Protein AF-A0A3N9UXT0-F1 (afdb_monomer)

Radius of gyration: 23.65 Å; Cα contacts (8 Å, |Δi|>4): 455; chains: 1; bounding box: 62×47×84 Å

Mean predicted aligned error: 11.9 Å

Secondary structure (DSSP, 8-state):
----------------EEEEEE-GGGHHHHHHHHHH-TTEEEEEEEE-TTS-TTHHHHHHHHHTT---EEEEHHHHHHHHHHTT------------------SSSSSSSSSSSSSTTS--------EEEEEEEPPTTGGGSHHHHHHHHHHHHHHHHTT-SEEEEES--TTTTTTTGGG-SS--SS-EEE-B-TTSPBP--HHHHHTTSHHHHHHHHHH-TTEEEEE-HHHHTTHHHHTT--TTSTTHHHHHHHHHHHHTT--EEEEEE-S--S-TTHHHHHHHHHHHHT-EEEEEE--SHHHHHHHHHHHHHHHHHHHHTT--

Structure (mmCIF, N/CA/C/O backbone):
data_AF-A0A3N9UXT0-F1
#
_entry.id   AF-A0A3N9UXT0-F1
#
loop_
_atom_site.group_PDB
_atom_site.id
_atom_site.type_symbol
_atom_site.label_atom_id
_atom_site.label_alt_id
_atom_site.label_comp_id
_atom_site.label_asym_id
_atom_site.label_entity_id
_atom_site.label_seq_id
_atom_site.pdbx_PDB_ins_code
_atom_site.Cartn_x
_atom_site.Cartn_y
_atom_site.Cartn_z
_atom_site.occupancy
_atom_site.B_iso_or_equiv
_atom_site.auth_seq_id
_atom_site.auth_comp_id
_atom_site.auth_asym_id
_atom_site.auth_atom_id
_atom_site.pdbx_PDB_model_num
ATOM 1 N N . MET A 1 1 ? -2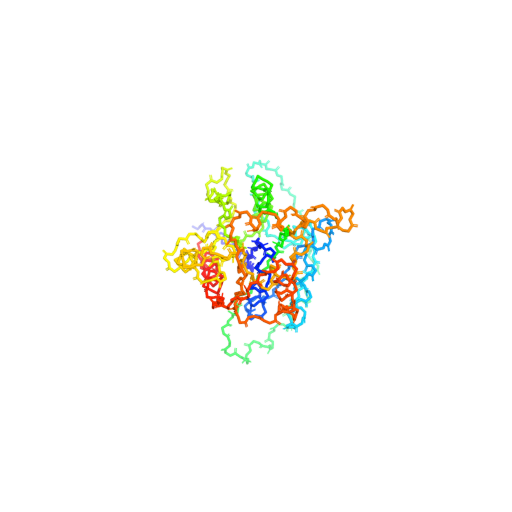0.804 -1.083 59.158 1.00 33.41 1 MET A N 1
ATOM 2 C CA . MET A 1 1 ? -21.882 -1.288 58.169 1.00 33.41 1 MET A CA 1
ATOM 3 C C . MET A 1 1 ? -21.775 -0.178 57.135 1.00 33.41 1 MET A C 1
ATOM 5 O O . MET A 1 1 ? -22.390 0.868 57.284 1.00 33.41 1 MET A O 1
ATOM 9 N N . VAL A 1 2 ? -20.889 -0.360 56.160 1.00 29.78 2 VAL A N 1
ATOM 10 C CA . VAL A 1 2 ? -20.704 0.569 55.042 1.00 29.78 2 VAL A CA 1
ATOM 11 C C . VAL A 1 2 ? -21.206 -0.197 53.829 1.00 29.78 2 VAL A C 1
ATOM 13 O O . VAL A 1 2 ? -20.650 -1.238 53.499 1.00 29.78 2 VAL A O 1
ATOM 16 N N . TYR A 1 3 ? -22.333 0.230 53.266 1.00 30.84 3 TYR A N 1
ATOM 17 C CA . TYR A 1 3 ? -22.847 -0.338 52.026 1.00 30.84 3 TYR A CA 1
ATOM 18 C C . TYR A 1 3 ? -22.016 0.242 50.877 1.00 30.84 3 TYR A C 1
ATOM 20 O O . TYR A 1 3 ? -22.243 1.378 50.461 1.00 30.84 3 TYR A O 1
ATOM 28 N N . GLU A 1 4 ? -21.035 -0.519 50.394 1.00 32.31 4 GLU A N 1
ATOM 29 C CA . GLU A 1 4 ? -20.429 -0.284 49.086 1.00 32.31 4 GLU A CA 1
ATOM 30 C C . GLU A 1 4 ? -21.467 -0.620 48.014 1.00 32.31 4 GLU A C 1
ATOM 32 O O . GLU A 1 4 ? -21.816 -1.771 47.766 1.00 32.31 4 GLU A O 1
ATOM 37 N N . LEU A 1 5 ? -22.012 0.431 47.405 1.00 32.62 5 LEU A N 1
ATOM 38 C CA . LEU A 1 5 ? -22.687 0.352 46.120 1.00 32.62 5 LEU A CA 1
ATOM 39 C C . LEU A 1 5 ? -21.626 0.026 45.064 1.00 32.62 5 LEU A C 1
ATOM 41 O O . LEU A 1 5 ? -21.039 0.932 44.468 1.00 32.62 5 LEU A O 1
ATOM 45 N N . GLU A 1 6 ? -21.404 -1.266 44.826 1.00 32.22 6 GLU A N 1
ATOM 46 C CA . GLU A 1 6 ? -20.847 -1.754 43.568 1.00 32.22 6 GLU A CA 1
ATOM 47 C C . GLU A 1 6 ? -21.724 -1.207 42.438 1.00 32.22 6 GLU A C 1
ATOM 49 O O . GLU A 1 6 ? -22.841 -1.658 42.168 1.00 32.22 6 GLU A O 1
ATOM 54 N N . ARG A 1 7 ? -21.242 -0.135 41.807 1.00 31.89 7 ARG A N 1
ATOM 55 C CA . ARG A 1 7 ? -21.792 0.347 40.550 1.00 31.89 7 ARG A CA 1
ATOM 56 C C . ARG A 1 7 ? -21.592 -0.787 39.558 1.00 31.89 7 ARG A C 1
ATOM 58 O O . ARG A 1 7 ? -20.459 -1.091 39.209 1.00 31.89 7 ARG A O 1
ATOM 65 N N . LEU A 1 8 ? -22.692 -1.379 39.106 1.00 31.84 8 LEU A N 1
ATOM 66 C CA . LEU A 1 8 ? -22.743 -2.204 37.906 1.00 31.84 8 LEU A CA 1
ATOM 67 C C . LEU A 1 8 ? -22.116 -1.402 36.758 1.00 31.84 8 LEU A C 1
ATOM 69 O O . LEU A 1 8 ? -22.767 -0.545 36.160 1.00 31.84 8 LEU A O 1
ATOM 73 N N . ILE A 1 9 ? -20.831 -1.636 36.501 1.00 33.59 9 ILE A N 1
ATOM 74 C CA . ILE A 1 9 ? -20.142 -1.165 35.307 1.00 33.59 9 ILE A CA 1
ATOM 75 C C . ILE A 1 9 ? -20.759 -1.978 34.165 1.00 33.59 9 ILE A C 1
ATOM 77 O O . ILE A 1 9 ? -20.629 -3.204 34.175 1.00 33.59 9 ILE A O 1
ATOM 81 N N . PRO A 1 10 ? -21.486 -1.369 33.211 1.00 32.69 10 PRO A N 1
ATOM 82 C CA . PRO A 1 10 ? -21.924 -2.110 32.041 1.00 32.69 10 PRO A CA 1
ATOM 83 C C . PRO A 1 10 ? -20.664 -2.612 31.333 1.00 32.69 10 PRO A C 1
ATOM 85 O O . PRO A 1 10 ? -19.810 -1.813 30.947 1.00 32.69 10 PRO A O 1
ATOM 88 N N . SER A 1 11 ? -20.534 -3.935 31.218 1.00 36.84 11 SER A N 1
ATOM 89 C CA . SER A 1 11 ? -19.466 -4.599 30.474 1.00 36.84 11 SER A CA 1
ATOM 90 C C . SER A 1 11 ? -19.301 -3.912 29.118 1.00 36.84 11 SER A C 1
ATOM 92 O O . SER A 1 11 ? -20.240 -3.884 28.315 1.00 36.84 11 SER A O 1
ATOM 94 N N . ARG A 1 12 ? -18.135 -3.302 28.879 1.00 41.28 12 ARG A N 1
ATOM 95 C CA . ARG A 1 12 ? -17.796 -2.669 27.602 1.00 41.28 12 ARG A CA 1
ATOM 96 C C . ARG A 1 12 ? -17.807 -3.732 26.500 1.00 41.28 12 ARG A C 1
ATOM 98 O O . ARG A 1 12 ? -16.796 -4.370 26.248 1.00 41.28 12 ARG A O 1
ATOM 105 N N . ASN A 1 13 ? -18.927 -3.865 25.793 1.00 47.41 13 ASN A N 1
ATOM 106 C CA . ASN A 1 13 ? -18.974 -4.460 24.454 1.00 47.41 13 ASN A CA 1
ATOM 107 C C . ASN A 1 13 ? -18.352 -3.468 23.452 1.00 47.41 13 ASN A C 1
ATOM 109 O O . ASN A 1 13 ? -19.038 -2.944 22.571 1.00 47.41 13 ASN A O 1
ATOM 113 N N . ASN A 1 14 ? -17.073 -3.121 23.626 1.00 63.62 14 ASN A N 1
ATOM 114 C CA . ASN A 1 14 ? -16.378 -2.253 22.683 1.00 63.62 14 ASN A CA 1
ATOM 115 C C . ASN A 1 14 ? -15.580 -3.116 21.709 1.00 63.62 14 ASN A C 1
ATOM 117 O O . ASN A 1 14 ? -14.487 -3.571 22.025 1.00 63.62 14 ASN A O 1
ATOM 121 N N . MET A 1 15 ? -16.171 -3.353 20.540 1.00 80.31 15 MET A N 1
ATOM 122 C CA . MET A 1 15 ? -15.500 -3.971 19.400 1.00 80.31 15 MET A CA 1
ATOM 123 C C . MET A 1 15 ? -14.289 -3.108 19.010 1.00 80.31 15 MET A C 1
ATOM 125 O O . MET A 1 15 ? -14.494 -1.929 18.692 1.00 80.31 15 MET A O 1
ATOM 129 N N . PRO A 1 16 ? -13.060 -3.643 19.056 1.00 90.25 16 PRO A N 1
ATOM 130 C CA . PRO A 1 16 ? -11.858 -2.869 18.782 1.00 90.25 16 PRO A CA 1
ATOM 131 C C . PRO A 1 16 ? -11.891 -2.313 17.352 1.00 90.25 16 PRO A C 1
ATOM 133 O O . PRO A 1 16 ? -12.326 -2.991 16.420 1.00 90.25 16 PRO A O 1
ATOM 136 N N . THR A 1 17 ? -11.471 -1.058 17.177 1.00 92.00 17 THR A N 1
ATOM 137 C CA . THR A 1 17 ? -11.488 -0.371 15.876 1.00 92.00 17 THR A CA 1
ATOM 138 C C . THR A 1 17 ? -10.073 -0.053 15.393 1.00 92.00 17 THR A C 1
ATOM 140 O O . THR A 1 17 ? -9.398 0.813 15.954 1.00 92.00 17 THR A O 1
ATOM 143 N N . LEU A 1 18 ? -9.642 -0.713 14.316 1.00 95.75 18 LEU A N 1
ATOM 144 C CA . LEU A 1 18 ? -8.394 -0.423 13.609 1.00 95.75 18 LEU A CA 1
ATOM 145 C C . LEU A 1 18 ? -8.686 0.448 12.385 1.00 95.75 18 LEU A C 1
ATOM 147 O O . LEU A 1 18 ? -9.334 0.009 11.434 1.00 95.75 18 LEU A O 1
ATOM 151 N N . SER A 1 19 ? -8.174 1.673 12.375 1.00 96.81 19 SER A N 1
ATOM 152 C CA . SER A 1 19 ? -8.181 2.486 11.158 1.00 96.81 19 SER A CA 1
ATOM 153 C C . SER A 1 19 ? -6.931 2.224 10.321 1.00 96.81 19 SER A C 1
ATOM 155 O O . SER A 1 19 ? -5.853 2.010 10.865 1.00 96.81 19 SER A O 1
ATOM 157 N N . ILE A 1 20 ? -7.051 2.274 8.998 1.00 98.00 20 ILE A N 1
ATOM 158 C CA . ILE A 1 20 ? -5.946 2.110 8.052 1.00 98.00 20 ILE A CA 1
ATOM 159 C C . ILE A 1 20 ? -5.898 3.333 7.141 1.00 98.00 20 ILE A C 1
ATOM 161 O O . ILE A 1 20 ? -6.877 3.639 6.464 1.00 98.00 20 ILE A O 1
ATOM 165 N N . ILE A 1 21 ? -4.759 4.022 7.100 1.00 95.81 21 ILE A N 1
ATOM 166 C CA . ILE A 1 21 ? -4.481 5.079 6.119 1.00 95.81 21 ILE A CA 1
ATOM 167 C C . ILE A 1 21 ? -3.568 4.470 5.065 1.00 95.81 21 ILE A C 1
ATOM 169 O O . ILE A 1 21 ? -2.425 4.150 5.379 1.00 95.81 21 ILE A O 1
ATOM 173 N N . ALA A 1 22 ? -4.061 4.292 3.842 1.00 95.19 22 ALA A N 1
ATOM 174 C CA . ALA A 1 22 ? -3.379 3.484 2.837 1.00 95.19 22 ALA A CA 1
ATOM 175 C C . ALA A 1 22 ? -2.942 4.271 1.604 1.00 95.19 22 ALA A C 1
ATOM 177 O O . ALA A 1 22 ? -3.693 5.083 1.055 1.00 95.19 22 ALA A O 1
ATOM 178 N N . CYS A 1 23 ? -1.722 3.981 1.151 1.00 92.44 23 CYS A N 1
ATOM 179 C CA . CYS A 1 23 ? -1.241 4.407 -0.154 1.00 92.44 23 CYS A CA 1
ATOM 180 C C . CYS A 1 23 ? -2.032 3.720 -1.271 1.00 92.44 23 CYS A C 1
ATOM 182 O O . CYS A 1 23 ? -2.224 2.507 -1.232 1.00 92.44 23 CYS A O 1
ATOM 184 N N . ARG A 1 24 ? -2.408 4.471 -2.316 1.00 90.44 24 ARG A N 1
ATOM 185 C CA . ARG A 1 24 ? -3.016 3.906 -3.536 1.00 90.44 24 ARG A CA 1
ATOM 186 C C . ARG A 1 24 ? -2.139 2.824 -4.179 1.00 90.44 24 ARG A C 1
ATOM 188 O O . ARG A 1 24 ? -2.661 1.873 -4.741 1.00 90.44 24 ARG A O 1
ATOM 195 N N . MET A 1 25 ? -0.818 2.956 -4.063 1.00 90.25 25 MET A N 1
ATOM 196 C CA . MET A 1 25 ? 0.148 2.002 -4.619 1.00 90.25 25 MET A CA 1
ATOM 197 C C . MET A 1 25 ? 0.091 0.622 -3.971 1.00 90.25 25 MET A C 1
ATOM 199 O O . MET A 1 25 ? 0.562 -0.328 -4.582 1.00 90.25 25 MET A O 1
ATOM 203 N N . LEU A 1 26 ? -0.464 0.537 -2.759 1.00 94.62 26 LEU A N 1
ATOM 204 C CA . LEU A 1 26 ? -0.602 -0.700 -2.000 1.00 94.62 26 LEU A CA 1
ATOM 205 C C . LEU A 1 26 ? -2.066 -1.179 -1.942 1.00 94.62 26 LEU A C 1
ATOM 207 O O . LEU A 1 26 ? -2.470 -1.860 -0.999 1.00 94.62 26 LEU A O 1
ATOM 211 N N . GLU A 1 27 ? -2.907 -0.750 -2.892 1.00 96.00 27 GLU A N 1
ATOM 212 C CA . GLU A 1 27 ? -4.326 -1.130 -2.931 1.00 96.00 27 GLU A CA 1
ATOM 213 C C . GLU A 1 27 ? -4.495 -2.650 -3.048 1.00 96.00 27 GLU A C 1
ATOM 215 O O . GLU A 1 27 ? -5.314 -3.223 -2.332 1.00 96.00 27 GLU A O 1
ATOM 220 N N . ASP A 1 28 ? -3.691 -3.309 -3.882 1.00 96.75 28 ASP A N 1
ATOM 221 C CA . ASP A 1 28 ? -3.762 -4.756 -4.105 1.00 96.75 28 ASP A CA 1
ATOM 222 C C . ASP A 1 28 ? -3.325 -5.543 -2.866 1.00 96.75 28 ASP A C 1
ATOM 224 O O . ASP A 1 28 ? -3.988 -6.498 -2.454 1.00 96.75 28 ASP A O 1
ATOM 228 N N . GLU A 1 29 ? -2.260 -5.101 -2.206 1.00 97.88 29 GLU A N 1
ATOM 229 C CA . GLU A 1 29 ? -1.797 -5.616 -0.922 1.00 97.88 29 GLU A CA 1
ATOM 230 C C . GLU A 1 29 ? -2.873 -5.460 0.156 1.00 97.88 29 GLU A C 1
ATOM 232 O O . GLU A 1 29 ? -3.091 -6.355 0.973 1.00 97.88 29 GLU A O 1
ATOM 237 N N . LEU A 1 30 ? -3.601 -4.344 0.147 1.00 97.81 30 LEU A N 1
ATOM 238 C CA . LEU A 1 30 ? -4.689 -4.127 1.087 1.00 97.81 30 LEU A CA 1
ATOM 239 C C . LEU A 1 30 ? -5.897 -5.028 0.785 1.00 97.81 30 LEU A C 1
ATOM 241 O O . LEU A 1 30 ? -6.484 -5.589 1.712 1.00 97.81 30 LEU A O 1
ATOM 245 N N . VAL A 1 31 ? -6.248 -5.229 -0.491 1.00 98.06 31 VAL A N 1
ATOM 246 C CA . VAL A 1 31 ? -7.278 -6.202 -0.906 1.00 98.06 31 VAL A CA 1
ATOM 247 C C . VAL A 1 31 ? -6.895 -7.604 -0.441 1.00 98.06 31 VAL A C 1
ATOM 249 O O . VAL A 1 31 ? -7.743 -8.301 0.121 1.00 98.06 31 VAL A O 1
ATOM 252 N N . HIS A 1 32 ? -5.631 -8.002 -0.621 1.00 97.62 32 HIS A N 1
ATOM 253 C CA . HIS A 1 32 ? -5.112 -9.295 -0.175 1.00 97.62 32 HIS A CA 1
ATOM 254 C C . HIS A 1 32 ? -5.372 -9.526 1.316 1.00 97.62 32 HIS A C 1
ATOM 256 O O . HIS A 1 32 ? -5.899 -10.575 1.693 1.00 97.62 32 HIS A O 1
ATOM 262 N N . LEU A 1 33 ? -5.023 -8.547 2.154 1.00 98.00 33 LEU A N 1
ATOM 263 C CA . LEU A 1 33 ? -5.180 -8.638 3.605 1.00 98.00 33 LEU A CA 1
ATOM 264 C C . LEU A 1 33 ? -6.653 -8.691 4.013 1.00 98.00 33 LEU A C 1
ATOM 266 O O . LEU A 1 33 ? -7.092 -9.618 4.695 1.00 98.00 33 LEU A O 1
ATOM 270 N N . LEU A 1 34 ? -7.435 -7.704 3.572 1.00 97.44 34 LEU A N 1
ATOM 271 C CA . LEU A 1 34 ? -8.805 -7.507 4.044 1.00 97.44 34 LEU A CA 1
ATOM 272 C C . LEU A 1 34 ? -9.776 -8.572 3.527 1.00 97.44 34 LEU A C 1
ATOM 274 O O . LEU A 1 34 ? -10.800 -8.821 4.161 1.00 97.44 34 LEU A O 1
ATOM 278 N N . SER A 1 35 ? -9.473 -9.204 2.391 1.00 96.19 35 SER A N 1
ATOM 279 C CA . SER A 1 35 ? -10.302 -10.284 1.843 1.00 96.19 35 SER A CA 1
ATOM 280 C C . SER A 1 35 ? -10.115 -11.602 2.593 1.00 96.19 35 SER A C 1
ATOM 282 O O . SER A 1 35 ? -11.034 -12.417 2.625 1.00 96.19 35 SER A O 1
ATOM 284 N N . LYS A 1 36 ? -8.946 -11.812 3.210 1.00 94.12 36 LYS A N 1
ATOM 285 C CA . LYS A 1 36 ? -8.600 -13.050 3.924 1.00 94.12 36 LYS A CA 1
ATOM 286 C C . LYS A 1 36 ? -8.844 -12.980 5.428 1.00 94.12 36 LYS A C 1
ATOM 288 O O . LYS A 1 36 ? -8.884 -14.022 6.078 1.00 94.12 36 LYS A O 1
ATOM 293 N N . ASP A 1 37 ? -8.981 -11.781 5.988 1.00 94.56 37 ASP A N 1
ATOM 294 C CA . ASP A 1 37 ? -9.151 -11.620 7.427 1.00 94.56 37 ASP A CA 1
ATOM 295 C C . ASP A 1 37 ? -10.596 -11.913 7.871 1.00 94.56 37 ASP A C 1
ATOM 297 O O . ASP A 1 37 ? -11.519 -11.109 7.692 1.00 94.56 37 ASP A O 1
ATOM 301 N N . GLY A 1 38 ? -10.778 -13.100 8.453 1.00 91.31 38 GLY A N 1
ATOM 302 C CA . GLY A 1 38 ? -12.045 -13.565 9.013 1.00 91.31 38 GLY A CA 1
ATOM 303 C C . GLY A 1 38 ? -12.434 -12.901 10.336 1.00 91.31 38 GLY A C 1
ATOM 304 O O . GLY A 1 38 ? -13.605 -12.966 10.700 1.00 91.31 38 GLY A O 1
ATOM 305 N N . ASP A 1 39 ? -11.502 -12.230 11.020 1.00 91.19 39 ASP A N 1
ATOM 306 C CA . ASP A 1 39 ? -11.768 -11.585 12.316 1.00 91.19 39 ASP A CA 1
ATOM 307 C C . ASP A 1 39 ? -12.484 -10.236 12.139 1.00 91.19 39 ASP A C 1
ATOM 309 O O . ASP A 1 39 ? -13.124 -9.716 13.054 1.00 91.19 39 ASP A O 1
ATOM 313 N N . ILE A 1 40 ? -12.406 -9.652 10.937 1.00 92.88 40 ILE A N 1
ATOM 314 C CA . ILE A 1 40 ? -13.082 -8.396 10.624 1.00 92.88 40 ILE A CA 1
ATOM 315 C C . ILE A 1 40 ? -14.588 -8.651 10.521 1.00 92.88 40 ILE A C 1
ATOM 317 O O . ILE A 1 40 ? -15.081 -9.172 9.513 1.00 92.88 40 ILE A O 1
ATOM 321 N N . LYS A 1 41 ? -15.334 -8.178 11.515 1.00 90.88 41 LYS A N 1
ATOM 322 C CA . LYS A 1 41 ? -16.799 -8.181 11.518 1.00 90.88 41 LYS A CA 1
ATOM 323 C C . LYS A 1 41 ? -17.392 -7.072 10.665 1.00 90.88 41 LYS A C 1
ATOM 325 O O . LYS A 1 41 ? -18.400 -7.275 9.994 1.00 90.88 41 LYS A O 1
ATOM 330 N N . GLU A 1 42 ? -16.781 -5.892 10.696 1.00 91.94 42 GLU A N 1
ATOM 331 C CA . GLU A 1 42 ? -17.239 -4.742 9.922 1.00 91.94 42 GLU A CA 1
ATOM 332 C C . GLU A 1 42 ? -16.065 -4.082 9.204 1.00 91.94 42 GLU A C 1
ATOM 334 O O . GLU A 1 42 ? -15.092 -3.671 9.831 1.00 91.94 42 GLU A O 1
ATOM 339 N N . LEU A 1 43 ? -16.174 -3.971 7.879 1.00 95.38 43 LEU A N 1
ATOM 340 C CA . LEU A 1 43 ? -15.225 -3.251 7.038 1.00 95.38 43 LEU A CA 1
ATOM 341 C C . LEU A 1 43 ? -15.895 -1.992 6.491 1.00 95.38 43 LEU A C 1
ATOM 343 O O . LEU A 1 43 ? -16.917 -2.074 5.806 1.00 95.38 43 LEU A O 1
ATOM 347 N N . VAL A 1 44 ? -15.312 -0.834 6.778 1.00 94.75 44 VAL A N 1
ATOM 348 C CA . VAL A 1 44 ? -15.805 0.471 6.339 1.00 94.75 44 VAL A CA 1
ATOM 349 C C . VAL A 1 44 ? -14.765 1.133 5.448 1.00 94.75 44 VAL A C 1
ATOM 351 O O . VAL A 1 44 ? -13.615 1.283 5.843 1.00 94.75 44 VAL A O 1
ATOM 354 N N . LEU A 1 45 ? -15.171 1.566 4.259 1.00 95.25 45 LEU A N 1
ATOM 355 C CA . LEU A 1 45 ? -14.370 2.407 3.377 1.00 95.25 45 LEU A CA 1
ATOM 356 C C . LEU A 1 45 ? -14.852 3.852 3.506 1.00 95.25 45 LEU A C 1
ATOM 358 O O . LEU A 1 45 ? -16.050 4.132 3.390 1.00 95.25 45 LEU A O 1
ATOM 362 N N . ILE A 1 46 ? -13.923 4.769 3.756 1.00 92.31 46 ILE A N 1
ATOM 363 C CA . ILE A 1 46 ? -14.243 6.188 3.884 1.00 92.31 46 ILE A CA 1
ATOM 364 C C . ILE A 1 46 ? -14.468 6.796 2.506 1.00 92.31 46 ILE A C 1
ATOM 366 O O . ILE A 1 46 ? -13.580 6.793 1.654 1.00 92.31 46 ILE A O 1
ATOM 370 N N . ASP A 1 47 ? -15.647 7.383 2.338 1.00 85.69 47 ASP A N 1
ATOM 371 C CA . ASP A 1 47 ? -15.973 8.201 1.183 1.00 85.69 47 ASP A CA 1
ATOM 372 C C . ASP A 1 47 ? -15.404 9.616 1.357 1.00 85.69 47 ASP A C 1
ATOM 374 O O . ASP A 1 47 ? -15.776 10.358 2.278 1.00 85.69 47 ASP A O 1
ATOM 378 N N . ALA A 1 48 ? -14.451 9.970 0.498 1.00 75.81 48 ALA A N 1
ATOM 379 C CA . ALA A 1 48 ? -13.901 11.313 0.405 1.00 75.81 48 ALA A CA 1
ATOM 380 C C . ALA A 1 48 ? -14.886 12.243 -0.325 1.00 75.81 48 ALA A C 1
ATOM 382 O O . ALA A 1 48 ? -15.763 11.794 -1.054 1.00 75.81 48 ALA A O 1
ATOM 383 N N . LYS A 1 49 ? -14.761 13.565 -0.146 1.00 65.25 49 LYS A N 1
ATOM 384 C CA . LYS A 1 49 ? -15.718 14.541 -0.715 1.00 65.25 49 LYS A CA 1
ATOM 385 C C . LYS A 1 49 ? -15.819 14.508 -2.251 1.00 65.25 49 LYS A C 1
ATOM 387 O O . LYS A 1 49 ? -16.785 15.026 -2.794 1.00 65.25 49 LYS A O 1
ATOM 392 N N . ASP A 1 50 ? -14.828 13.944 -2.930 1.00 59.78 50 ASP A N 1
ATOM 393 C CA . ASP A 1 50 ? -14.728 13.777 -4.382 1.00 59.78 50 ASP A CA 1
ATOM 394 C C . ASP A 1 50 ? -15.084 12.357 -4.872 1.00 59.78 50 ASP A C 1
ATOM 396 O O . ASP A 1 50 ? -14.997 12.081 -6.067 1.00 59.78 50 ASP A O 1
ATOM 400 N N . GLY A 1 51 ? -15.489 11.454 -3.972 1.00 60.06 51 GLY A N 1
ATOM 401 C CA . GLY A 1 51 ? -16.213 10.220 -4.291 1.00 60.06 51 GLY A CA 1
ATOM 402 C C . GLY A 1 51 ? -15.443 9.100 -4.999 1.00 60.06 51 GLY A C 1
ATOM 403 O O . GLY A 1 51 ? -16.031 8.057 -5.270 1.00 60.06 51 GLY A O 1
ATOM 404 N N . SER A 1 52 ? -14.156 9.269 -5.327 1.00 72.94 52 SER A N 1
ATOM 405 C CA . SER A 1 52 ? -13.461 8.355 -6.258 1.00 72.94 52 SER A CA 1
ATOM 406 C C . SER A 1 52 ? -12.309 7.538 -5.664 1.00 72.94 52 SER A C 1
ATOM 408 O O . SER A 1 52 ? -11.936 6.495 -6.210 1.00 72.94 52 SER A O 1
ATOM 410 N N . GLU A 1 53 ? -11.766 7.958 -4.520 1.00 78.88 53 GLU A N 1
ATOM 411 C CA . GLU A 1 53 ? -10.557 7.367 -3.924 1.00 78.88 53 GLU A CA 1
ATOM 412 C C . GLU A 1 53 ? -10.747 5.899 -3.505 1.00 78.88 53 GLU A C 1
ATOM 414 O O . GLU A 1 53 ? -9.805 5.113 -3.575 1.00 78.88 53 GLU A O 1
ATOM 419 N N . HIS A 1 54 ? -11.966 5.517 -3.119 1.00 82.81 54 HIS A N 1
ATOM 420 C CA . HIS A 1 54 ? -12.299 4.184 -2.615 1.00 82.81 54 HIS A CA 1
ATOM 421 C C . HIS A 1 54 ? -12.813 3.222 -3.700 1.00 82.81 54 HIS A C 1
ATOM 423 O O . HIS A 1 54 ? -12.950 2.031 -3.427 1.00 82.81 54 HIS A O 1
ATOM 429 N N . MET A 1 55 ? -13.130 3.704 -4.911 1.00 87.25 55 MET A N 1
ATOM 430 C CA . MET A 1 55 ? -13.834 2.902 -5.925 1.00 87.25 55 MET A CA 1
ATOM 431 C C . MET A 1 55 ? -13.035 1.677 -6.392 1.00 87.25 55 MET A C 1
ATOM 433 O O . MET A 1 55 ? -13.624 0.604 -6.524 1.00 87.25 55 MET A O 1
ATOM 437 N N . GLY A 1 56 ? -11.718 1.824 -6.597 1.00 91.25 56 GLY A N 1
ATOM 438 C CA . GLY A 1 56 ? -10.819 0.731 -7.003 1.00 91.25 56 GLY A CA 1
ATOM 439 C C . GLY A 1 56 ? -10.800 -0.387 -5.964 1.00 91.25 56 GLY A C 1
ATOM 440 O O . GLY A 1 56 ? -11.292 -1.489 -6.222 1.00 91.25 56 GLY A O 1
ATOM 441 N N . LEU A 1 57 ? -10.392 -0.041 -4.738 1.00 94.69 57 LEU A N 1
ATOM 442 C CA . LEU A 1 57 ? -10.437 -0.927 -3.574 1.00 94.69 57 LEU A CA 1
ATOM 443 C C . LEU A 1 57 ? -11.811 -1.596 -3.397 1.00 94.69 57 LEU A C 1
ATOM 445 O O . LEU A 1 57 ? -11.909 -2.804 -3.204 1.00 94.69 57 LEU A O 1
ATOM 449 N N . SER A 1 58 ? -12.892 -0.823 -3.488 1.00 95.56 58 SER A N 1
ATOM 450 C CA . SER A 1 58 ? -14.263 -1.306 -3.329 1.00 95.56 58 SER A CA 1
ATOM 451 C C . SER A 1 58 ? -14.655 -2.335 -4.400 1.00 95.56 58 SER A C 1
ATOM 453 O O . SER A 1 58 ? -15.290 -3.346 -4.087 1.00 95.56 58 SER A O 1
ATOM 455 N N . GLY A 1 59 ? -14.266 -2.110 -5.658 1.00 95.25 59 GLY A N 1
ATOM 456 C CA . GLY A 1 59 ? -14.469 -3.059 -6.753 1.00 95.25 59 GLY A CA 1
ATOM 457 C C . GLY A 1 59 ? -13.698 -4.362 -6.542 1.00 95.25 59 GLY A C 1
ATOM 458 O O . GLY A 1 59 ? -14.287 -5.440 -6.635 1.00 95.25 59 GLY A O 1
ATOM 459 N N . LYS A 1 60 ? -12.417 -4.260 -6.172 1.00 96.31 60 LYS A N 1
ATOM 460 C CA . LYS A 1 60 ? -11.545 -5.415 -5.911 1.00 96.31 60 LYS A CA 1
ATOM 461 C C . LYS A 1 60 ? -12.018 -6.231 -4.702 1.00 96.31 60 LYS A C 1
ATOM 463 O O . LYS A 1 60 ? -12.132 -7.445 -4.789 1.00 96.31 60 LYS A O 1
ATOM 468 N N . LEU A 1 61 ? -12.432 -5.590 -3.608 1.00 97.00 61 LEU A N 1
ATOM 469 C CA . LEU A 1 61 ? -13.024 -6.293 -2.461 1.00 97.00 61 LEU A CA 1
ATOM 470 C C . LEU A 1 61 ? -14.322 -7.027 -2.836 1.00 97.00 61 LEU A C 1
ATOM 472 O O . LEU A 1 61 ? -14.530 -8.163 -2.413 1.00 97.00 61 LEU A O 1
ATOM 476 N N . ARG A 1 62 ? -15.187 -6.418 -3.661 1.00 96.25 62 ARG A N 1
ATOM 477 C CA . ARG A 1 62 ? -16.406 -7.086 -4.154 1.00 96.25 62 ARG A CA 1
ATOM 478 C C . ARG A 1 62 ? -16.092 -8.313 -5.007 1.00 96.25 62 ARG A C 1
ATOM 480 O O . ARG A 1 62 ? -16.781 -9.317 -4.850 1.00 96.25 62 ARG A O 1
ATOM 487 N N . SER A 1 63 ? -15.070 -8.259 -5.866 1.00 96.00 63 SER A N 1
ATOM 488 C CA . SER A 1 63 ? -14.675 -9.416 -6.685 1.00 96.00 63 SER A CA 1
ATOM 489 C C . SER A 1 63 ? -14.153 -10.580 -5.839 1.00 96.00 63 SER A C 1
ATOM 491 O O . SER A 1 63 ? -14.336 -11.733 -6.215 1.00 96.00 63 SER A O 1
ATOM 493 N N . GLN A 1 64 ? -13.592 -10.287 -4.662 1.00 96.38 64 GLN A N 1
ATOM 494 C CA . GLN A 1 64 ? -13.185 -11.284 -3.667 1.00 96.38 64 GLN A CA 1
ATOM 495 C C . GLN A 1 64 ? -14.321 -11.721 -2.723 1.00 96.38 64 GLN A C 1
ATOM 497 O O . GLN A 1 64 ? -14.082 -12.443 -1.759 1.00 96.38 64 GLN A O 1
ATOM 502 N N . GLY A 1 65 ? -15.562 -11.274 -2.952 1.00 94.19 65 GLY A N 1
ATOM 503 C CA . GLY A 1 65 ? -16.704 -11.597 -2.091 1.00 94.19 65 GLY A CA 1
ATOM 504 C C . GLY A 1 65 ? -16.663 -10.925 -0.713 1.00 94.19 65 GLY A C 1
ATOM 505 O O . GLY A 1 65 ? -17.401 -11.322 0.189 1.00 94.19 65 GLY A O 1
ATOM 506 N N . ARG A 1 66 ? -15.825 -9.897 -0.524 1.00 95.94 66 ARG A N 1
ATOM 507 C CA . ARG A 1 66 ? -15.650 -9.210 0.759 1.00 95.94 66 ARG A CA 1
ATOM 508 C C . ARG A 1 66 ? -16.639 -8.051 0.914 1.00 95.94 66 ARG A C 1
ATOM 510 O O . ARG A 1 66 ? -16.487 -6.977 0.321 1.00 95.94 66 ARG A O 1
ATOM 517 N N . SER A 1 67 ? -17.649 -8.253 1.763 1.00 93.12 67 SER A N 1
ATOM 518 C CA . SER A 1 67 ? -18.641 -7.224 2.097 1.00 93.12 67 SER A CA 1
ATOM 519 C C . SER A 1 67 ? -18.014 -6.050 2.847 1.00 93.12 67 SER A C 1
ATOM 521 O O . SER A 1 67 ? -17.214 -6.243 3.764 1.00 93.12 67 SER A O 1
ATOM 523 N N . HIS A 1 68 ? -18.426 -4.836 2.498 1.00 95.12 68 HIS A N 1
ATOM 524 C CA . HIS A 1 68 ? -17.986 -3.610 3.152 1.00 95.12 68 HIS A CA 1
ATOM 525 C C . HIS A 1 68 ? -19.045 -2.514 3.020 1.00 95.12 68 HIS A C 1
ATOM 527 O O . HIS A 1 68 ? -19.931 -2.582 2.166 1.00 95.12 68 HIS A O 1
ATOM 533 N N . ILE A 1 69 ? -18.931 -1.494 3.864 1.00 93.81 69 ILE A N 1
ATOM 534 C CA . ILE A 1 69 ? -19.811 -0.327 3.883 1.00 93.81 69 ILE A CA 1
ATOM 535 C C . ILE A 1 69 ? -19.021 0.884 3.397 1.00 93.81 69 ILE A C 1
ATOM 537 O O . ILE A 1 69 ? -17.863 1.051 3.763 1.00 93.81 69 ILE A O 1
ATOM 541 N N . ILE A 1 70 ? -19.649 1.746 2.604 1.00 92.75 70 ILE A N 1
ATOM 542 C CA . ILE A 1 70 ? -19.072 3.027 2.189 1.00 92.75 70 ILE A CA 1
ATOM 543 C C . ILE A 1 70 ? -19.811 4.137 2.929 1.00 92.75 70 ILE A C 1
ATOM 545 O O . ILE A 1 70 ? -21.044 4.173 2.927 1.00 92.75 70 ILE A O 1
ATOM 549 N N . MET A 1 71 ? -19.078 5.033 3.587 1.00 90.38 71 MET A N 1
ATOM 550 C CA . MET A 1 71 ? -19.676 6.186 4.262 1.00 90.38 71 MET A CA 1
ATOM 551 C C . MET A 1 71 ? -18.676 7.320 4.473 1.00 90.38 71 MET A C 1
ATOM 553 O O . MET A 1 71 ? -17.470 7.107 4.556 1.00 90.38 71 MET A O 1
ATOM 557 N N . SER A 1 72 ? -19.190 8.542 4.600 1.00 89.25 72 SER A N 1
ATOM 558 C CA . SER A 1 72 ? -18.364 9.712 4.884 1.00 89.25 72 SER A CA 1
ATOM 559 C C . SER A 1 72 ? -17.866 9.727 6.331 1.00 89.25 72 SER A C 1
ATOM 561 O O . SER A 1 72 ? -18.501 9.188 7.242 1.00 89.25 72 SER A O 1
ATOM 563 N N . MET A 1 73 ? -16.765 10.446 6.565 1.00 84.94 73 MET A N 1
ATOM 564 C CA . MET A 1 73 ? -16.192 10.647 7.904 1.00 84.94 73 MET A CA 1
ATOM 565 C C . MET A 1 73 ? -17.202 11.162 8.939 1.00 84.94 73 MET A C 1
ATOM 567 O O . MET A 1 73 ? -17.165 10.742 10.094 1.00 84.94 73 MET A O 1
ATOM 571 N N . GLY A 1 74 ? -18.116 12.054 8.540 1.00 83.50 74 GLY A N 1
ATOM 572 C CA . GLY A 1 74 ? -19.158 12.575 9.430 1.00 83.50 74 GLY A CA 1
ATOM 573 C C . GLY A 1 74 ? -20.113 11.480 9.906 1.00 83.50 74 GLY A C 1
ATOM 574 O O . GLY A 1 74 ? -20.337 11.339 11.105 1.00 83.50 74 GLY A O 1
ATOM 575 N N . ARG A 1 75 ? -20.580 10.629 8.983 1.00 84.62 75 ARG A N 1
ATOM 576 C CA . ARG A 1 75 ? -21.492 9.519 9.302 1.00 84.62 75 ARG A CA 1
ATOM 577 C C . ARG A 1 75 ? -20.824 8.443 10.154 1.00 84.62 75 ARG A C 1
ATOM 579 O O . ARG A 1 75 ? -21.484 7.862 11.009 1.00 84.62 75 ARG A O 1
ATOM 586 N N . ILE A 1 76 ? -19.522 8.208 9.963 1.00 84.56 76 ILE A N 1
ATOM 587 C CA . ILE A 1 76 ? -18.739 7.315 10.833 1.00 84.56 76 ILE A CA 1
ATOM 588 C C . ILE A 1 76 ? -18.748 7.860 12.256 1.00 84.56 76 ILE A C 1
ATOM 590 O O . ILE A 1 76 ? -19.129 7.146 13.179 1.00 84.56 76 ILE A O 1
ATOM 594 N N . LYS A 1 77 ? -18.398 9.140 12.436 1.00 78.19 77 LYS A N 1
ATOM 595 C CA . LYS A 1 77 ? -18.402 9.775 13.758 1.00 78.19 77 LYS A CA 1
ATOM 596 C C . LYS A 1 77 ? -19.783 9.716 14.402 1.00 78.19 77 LYS A C 1
ATOM 598 O O . LYS A 1 77 ? -19.873 9.302 15.546 1.00 78.19 77 LYS A O 1
ATOM 603 N N . GLU A 1 78 ? -20.851 10.042 13.680 1.00 76.38 78 GLU A N 1
ATOM 604 C CA . GLU A 1 78 ? -22.230 9.949 14.186 1.00 76.38 78 GLU A CA 1
ATOM 605 C C . GLU A 1 78 ? -22.598 8.529 14.616 1.00 76.38 78 GLU A C 1
ATOM 607 O O . GLU A 1 78 ? -23.091 8.323 15.726 1.00 76.38 78 GLU A O 1
ATOM 612 N N . ARG A 1 79 ? -22.313 7.531 13.773 1.00 76.12 79 ARG A N 1
ATOM 613 C CA . ARG A 1 79 ? -22.569 6.129 14.104 1.00 76.12 79 ARG A CA 1
ATOM 614 C C . ARG A 1 79 ? -21.795 5.739 15.357 1.00 76.12 79 ARG A C 1
ATOM 616 O O . ARG A 1 79 ? -22.371 5.150 16.262 1.00 76.12 79 ARG A O 1
ATOM 623 N N . LEU A 1 80 ? -20.526 6.109 15.459 1.00 68.81 80 LEU A N 1
ATOM 624 C CA . LEU A 1 80 ? -19.695 5.799 16.617 1.00 68.81 80 LEU A CA 1
ATOM 625 C C . LEU A 1 80 ? -20.122 6.593 17.874 1.00 68.81 80 LEU A C 1
ATOM 627 O O . LEU A 1 80 ? -20.076 6.028 18.962 1.00 68.81 80 LEU A O 1
ATOM 631 N N . ILE A 1 81 ? -20.642 7.825 17.751 1.00 59.31 81 ILE A N 1
ATOM 632 C CA . ILE A 1 81 ? -21.259 8.607 18.849 1.00 59.31 81 ILE A CA 1
ATOM 633 C C . ILE A 1 81 ? -22.479 7.886 19.409 1.00 59.31 81 ILE A C 1
ATOM 635 O O . ILE A 1 81 ? -22.577 7.699 20.619 1.00 59.31 81 ILE A O 1
ATOM 639 N N . VAL A 1 82 ? -23.395 7.460 18.535 1.00 50.75 82 VAL A N 1
ATOM 640 C CA . VAL A 1 82 ? -24.622 6.753 18.936 1.00 50.75 82 VAL A CA 1
ATOM 641 C C . VAL A 1 82 ? -24.291 5.453 19.676 1.00 50.75 82 VAL A C 1
ATOM 643 O O . VAL A 1 82 ? -25.029 5.046 20.568 1.00 50.75 82 VAL A O 1
ATOM 646 N N . HIS A 1 83 ? -23.149 4.838 19.361 1.00 57.97 83 HIS A N 1
ATOM 647 C CA . HIS A 1 83 ? -22.653 3.634 20.029 1.00 57.97 83 HIS A CA 1
ATOM 648 C C . HIS A 1 83 ? -21.670 3.925 21.186 1.00 57.97 83 HIS A C 1
ATOM 650 O O . HIS A 1 83 ? -21.098 2.986 21.734 1.00 57.97 83 HIS A O 1
ATOM 656 N N . GLY A 1 84 ? -21.466 5.192 21.577 1.00 53.59 84 GLY A N 1
ATOM 657 C CA . GLY A 1 84 ? -20.642 5.588 22.729 1.00 53.59 84 GLY A CA 1
ATOM 658 C C . GLY A 1 84 ? -19.120 5.452 22.551 1.00 53.59 84 GLY A C 1
ATOM 659 O O . GLY A 1 84 ? -18.419 5.252 23.539 1.00 53.59 84 GLY A O 1
ATOM 660 N N . ARG A 1 85 ? -18.601 5.534 21.318 1.00 59.62 85 ARG A N 1
ATOM 661 C CA . ARG A 1 85 ? -17.207 5.193 20.954 1.00 59.62 85 ARG A CA 1
ATOM 662 C C . ARG A 1 85 ? -16.254 6.374 20.714 1.00 59.62 85 ARG A C 1
ATOM 664 O O . ARG A 1 85 ? -15.088 6.143 20.409 1.00 59.62 85 ARG A O 1
ATOM 671 N N . LEU A 1 86 ? -16.699 7.631 20.812 1.00 51.50 86 LEU A N 1
ATOM 672 C CA . LEU A 1 86 ? -15.771 8.768 20.688 1.00 51.50 86 LEU A CA 1
ATOM 673 C C . LEU A 1 86 ? -14.978 8.977 21.977 1.00 51.50 86 LEU A C 1
ATOM 675 O O . LEU A 1 86 ? -15.547 9.038 23.066 1.00 51.50 86 LEU A O 1
ATOM 679 N N . LYS A 1 87 ? -13.665 9.162 21.832 1.00 48.69 87 LYS A N 1
ATOM 680 C CA . LYS A 1 87 ? -12.782 9.587 22.919 1.00 48.69 87 LYS A CA 1
ATOM 681 C C . LYS A 1 87 ? -12.903 11.106 23.056 1.00 48.69 87 LYS A C 1
ATOM 683 O O . LYS A 1 87 ? -12.408 11.849 22.212 1.00 48.69 87 LYS A O 1
ATOM 688 N N . THR A 1 88 ? -13.594 11.586 24.087 1.00 39.62 88 THR A N 1
ATOM 689 C CA . THR A 1 88 ? -13.690 13.023 24.374 1.00 39.62 88 THR A CA 1
ATOM 690 C C . THR A 1 88 ? -12.339 13.538 24.872 1.00 39.62 88 THR A C 1
ATOM 692 O O . THR A 1 88 ? -11.924 13.238 25.990 1.00 39.62 88 THR A O 1
ATOM 695 N N . GLN A 1 89 ? -11.647 14.331 24.055 1.00 38.03 89 GLN A N 1
ATOM 696 C CA . GLN A 1 89 ? -10.644 15.271 24.552 1.00 38.03 89 GLN A CA 1
ATOM 697 C C . GLN A 1 89 ? -11.409 16.461 25.135 1.00 38.03 89 GLN A C 1
ATOM 699 O O . GLN A 1 89 ? -11.852 17.300 24.367 1.00 38.03 89 GLN A O 1
ATOM 704 N N . GLU A 1 90 ? -11.655 16.457 26.451 1.00 36.75 90 GLU A N 1
ATOM 705 C CA . GLU A 1 90 ? -11.788 17.638 27.332 1.00 36.75 90 GLU A CA 1
ATOM 706 C C . GLU A 1 90 ? -12.417 17.239 28.682 1.00 36.75 90 GLU A C 1
ATOM 708 O O . GLU A 1 90 ? -13.583 16.854 28.776 1.00 36.75 90 GLU A O 1
ATOM 713 N N . GLN A 1 91 ? -11.637 17.362 29.760 1.00 35.00 91 GLN A N 1
ATOM 714 C CA . GLN A 1 91 ? -12.181 17.670 31.081 1.00 35.00 91 GLN A CA 1
ATOM 715 C C . GLN A 1 91 ? -12.435 19.179 31.136 1.00 35.00 91 GLN A C 1
ATOM 717 O O . GLN A 1 91 ? -11.485 19.924 30.918 1.00 35.00 91 GLN A O 1
ATOM 722 N N . LEU A 1 92 ? -13.669 19.602 31.454 1.00 24.53 92 LEU A N 1
ATOM 723 C CA . LEU A 1 92 ? -14.071 20.762 32.289 1.00 24.53 92 LEU A CA 1
ATOM 724 C C . LEU A 1 92 ? -15.624 20.899 32.274 1.00 24.53 92 LEU A C 1
ATOM 726 O O . LEU A 1 92 ? -16.284 20.245 31.469 1.00 24.53 92 LEU A O 1
ATOM 730 N N . PRO A 1 93 ? -16.258 21.572 33.259 1.00 34.84 93 PRO A N 1
ATOM 731 C CA . PRO A 1 93 ? -17.223 20.898 34.122 1.00 34.84 93 PRO A CA 1
ATOM 732 C C . PRO A 1 93 ? -18.696 21.210 33.823 1.00 34.84 93 PRO A C 1
ATOM 734 O O . PRO A 1 93 ? -19.075 22.333 33.510 1.00 34.84 93 PRO A O 1
ATOM 737 N N . GLY A 1 94 ? -19.541 20.217 34.112 1.00 31.11 94 GLY A N 1
ATOM 738 C CA . GLY A 1 94 ? -20.899 20.426 34.610 1.00 31.11 94 GLY A CA 1
ATOM 739 C C . GLY A 1 94 ? -21.997 20.652 33.572 1.00 31.11 94 GLY A C 1
ATOM 740 O O . GLY A 1 94 ? -22.230 21.769 33.129 1.00 31.11 94 GLY A O 1
ATOM 741 N N . ARG A 1 95 ? -22.821 19.619 33.358 1.00 25.83 95 ARG A N 1
ATOM 742 C CA . ARG A 1 95 ? -24.283 19.694 33.553 1.00 25.83 95 ARG A CA 1
ATOM 743 C C . ARG A 1 95 ? -24.916 18.322 33.345 1.00 25.83 95 ARG A C 1
ATOM 745 O O . ARG A 1 95 ? -24.904 17.766 32.255 1.00 25.83 95 ARG A O 1
ATOM 752 N N . ASN A 1 96 ? -25.503 17.793 34.414 1.00 29.94 96 ASN A N 1
ATOM 753 C CA . ASN A 1 96 ? -26.350 16.611 34.355 1.00 29.94 96 ASN A CA 1
ATOM 754 C C . ASN A 1 96 ? -27.632 16.935 33.578 1.00 29.94 96 ASN A C 1
ATOM 756 O O . ASN A 1 96 ? -28.409 17.798 33.995 1.00 29.94 96 ASN A O 1
ATOM 760 N N . HIS A 1 97 ? -27.908 16.180 32.518 1.00 28.77 97 HIS A N 1
ATOM 761 C CA . HIS A 1 97 ? -29.278 15.984 32.062 1.00 28.77 97 HIS A CA 1
ATOM 762 C C . HIS A 1 97 ? -29.533 14.501 31.806 1.00 28.77 97 HIS A C 1
ATOM 764 O O . HIS A 1 97 ? -29.040 13.905 30.854 1.00 28.77 97 HIS A O 1
ATOM 770 N N . ARG A 1 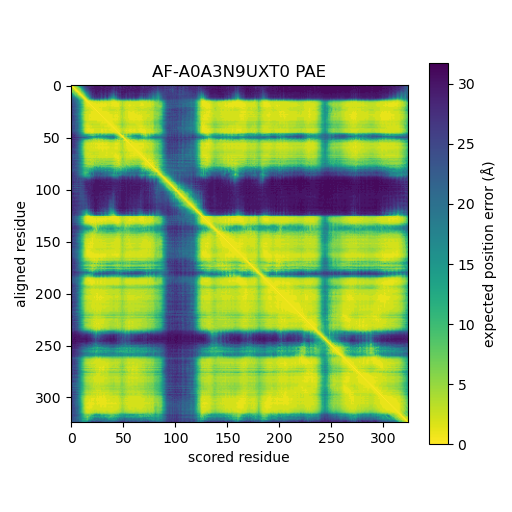98 ? -30.284 13.900 32.732 1.00 29.48 98 ARG A N 1
ATOM 771 C CA . ARG A 1 98 ? -30.876 12.573 32.586 1.00 29.48 98 ARG A CA 1
ATOM 772 C C . ARG A 1 98 ? -32.040 12.695 31.608 1.00 29.48 98 ARG A C 1
ATOM 774 O O . ARG A 1 98 ? -32.980 13.427 31.900 1.00 29.48 98 ARG A O 1
ATOM 781 N N . ILE A 1 99 ? -32.024 11.931 30.522 1.00 29.47 99 ILE A N 1
ATOM 782 C CA . ILE A 1 99 ? -33.245 11.616 29.778 1.00 29.47 99 ILE A CA 1
ATOM 783 C C . ILE A 1 99 ? -33.476 10.114 29.921 1.00 29.47 99 ILE A C 1
ATOM 785 O O . ILE A 1 99 ? -32.674 9.289 29.496 1.00 29.47 99 ILE A O 1
ATOM 789 N N . SER A 1 100 ? -34.557 9.794 30.626 1.00 30.14 100 SER A N 1
ATOM 790 C CA . SER A 1 100 ? -35.095 8.454 30.824 1.00 30.14 100 SER A CA 1
ATOM 791 C C . SER A 1 100 ? -35.959 8.083 29.621 1.00 30.14 100 SER A C 1
ATOM 793 O O . SER A 1 100 ? -36.827 8.865 29.240 1.00 30.14 100 SER A O 1
ATOM 795 N N . ALA A 1 101 ? -35.771 6.890 29.058 1.00 30.91 101 ALA A N 1
ATOM 796 C CA . ALA A 1 101 ? -36.753 6.271 28.168 1.00 30.91 101 ALA A CA 1
ATOM 797 C C . ALA A 1 101 ? -36.789 4.747 28.413 1.00 30.91 101 ALA A C 1
ATOM 799 O O . ALA A 1 101 ? -35.950 4.017 27.884 1.00 30.91 101 ALA A O 1
ATOM 800 N N . PRO A 1 102 ? -37.732 4.232 29.225 1.00 35.62 102 PRO A N 1
ATOM 801 C CA . PRO A 1 102 ? -37.793 2.821 29.596 1.00 35.62 102 PRO A CA 1
ATOM 802 C C . PRO A 1 102 ? -38.776 2.035 28.711 1.00 35.62 102 PRO A C 1
ATOM 804 O O . PRO A 1 102 ? -39.725 1.449 29.226 1.00 35.62 102 PRO A O 1
ATOM 807 N N . PHE A 1 103 ? -38.586 2.012 27.385 1.00 31.41 103 PHE A N 1
ATOM 808 C CA . PHE A 1 103 ? -39.521 1.281 26.505 1.00 31.41 103 PHE A CA 1
ATOM 809 C C . PHE A 1 103 ? -38.895 0.332 25.471 1.00 31.41 103 PHE A C 1
ATOM 811 O O . PHE A 1 103 ? -39.602 -0.509 24.927 1.00 31.41 103 PHE A O 1
ATOM 818 N N . LEU A 1 104 ? -37.577 0.351 25.248 1.00 36.25 104 LEU A N 1
ATOM 819 C CA . LEU A 1 104 ? -36.950 -0.480 24.205 1.00 36.25 104 LEU A CA 1
ATOM 820 C C . LEU A 1 104 ? -36.011 -1.572 24.745 1.00 36.25 104 LEU A C 1
ATOM 822 O O . LEU A 1 104 ? -34.956 -1.823 24.175 1.00 36.25 104 LEU A O 1
ATOM 826 N N . ARG A 1 105 ? -36.373 -2.220 25.861 1.00 31.98 105 ARG A N 1
ATOM 827 C CA . ARG A 1 105 ? -35.556 -3.292 26.473 1.00 31.98 105 ARG A CA 1
ATOM 828 C C . ARG A 1 105 ? -36.216 -4.674 26.477 1.00 31.98 105 ARG A C 1
ATOM 830 O O . ARG A 1 105 ? -35.729 -5.565 27.147 1.00 31.98 105 ARG A O 1
ATOM 837 N N . ARG A 1 106 ? -37.332 -4.869 25.765 1.00 30.16 106 ARG A N 1
ATOM 838 C CA . ARG A 1 106 ? -38.154 -6.087 25.922 1.00 30.16 106 ARG A CA 1
ATOM 839 C C . ARG A 1 106 ? -38.323 -6.954 24.669 1.00 30.16 106 ARG A C 1
ATOM 841 O O . ARG A 1 106 ? -39.153 -7.847 24.685 1.00 30.16 106 ARG A O 1
ATOM 848 N N . ILE A 1 107 ? -37.561 -6.708 23.598 1.00 31.39 107 ILE A N 1
ATOM 849 C CA . ILE A 1 107 ? -37.634 -7.517 22.358 1.00 31.39 107 ILE A CA 1
ATOM 850 C C . ILE A 1 107 ? -36.301 -8.216 22.015 1.00 31.39 107 ILE A C 1
ATOM 852 O O . ILE A 1 107 ? -36.280 -9.110 21.180 1.00 31.39 107 ILE A O 1
ATOM 856 N N . ILE A 1 108 ? -35.189 -7.887 22.684 1.00 38.47 108 ILE A N 1
ATOM 857 C CA . ILE A 1 108 ? -33.866 -8.448 22.334 1.00 38.47 108 ILE A CA 1
ATOM 858 C C . ILE A 1 108 ? -33.475 -9.660 23.202 1.00 38.47 108 ILE A C 1
ATOM 860 O O . ILE A 1 108 ? -32.647 -10.463 22.779 1.00 38.47 108 ILE A O 1
ATOM 864 N N . ASP A 1 109 ? -34.116 -9.871 24.353 1.00 37.72 109 ASP A N 1
ATOM 865 C CA . ASP A 1 109 ? -33.633 -10.865 25.324 1.00 37.72 109 ASP A CA 1
ATOM 866 C C . ASP A 1 109 ? -34.076 -12.317 25.033 1.00 37.72 109 ASP A C 1
ATOM 868 O O . ASP A 1 109 ? -33.441 -13.247 25.524 1.00 37.72 109 ASP A O 1
ATOM 872 N N . ASP A 1 110 ? -35.070 -12.547 24.163 1.00 32.28 110 ASP A N 1
ATOM 873 C CA . ASP A 1 110 ? -35.660 -13.891 23.995 1.00 32.28 110 ASP A CA 1
ATOM 874 C C . ASP A 1 110 ? -35.165 -14.693 22.770 1.00 32.28 110 ASP A C 1
ATOM 876 O O . ASP A 1 110 ? -35.430 -15.890 22.677 1.00 32.28 110 ASP A O 1
ATOM 880 N N . CYS A 1 111 ? -34.380 -14.107 21.854 1.00 35.97 111 CYS A N 1
ATOM 881 C CA . CYS A 1 111 ? -33.900 -14.824 20.653 1.00 35.97 111 CYS A CA 1
ATOM 882 C C . CYS A 1 111 ? -32.418 -15.255 20.695 1.00 35.97 111 CYS A C 1
ATOM 884 O O . CYS A 1 111 ? -31.974 -15.999 19.821 1.00 35.97 111 CYS A O 1
ATOM 886 N N . GLY A 1 112 ? -31.636 -14.833 21.695 1.00 37.34 112 GLY A N 1
ATOM 887 C CA . GLY A 1 112 ? -30.179 -15.057 21.726 1.00 37.34 112 GLY A CA 1
ATOM 888 C C . GLY A 1 112 ? -29.710 -16.404 22.293 1.00 37.34 112 GLY A C 1
ATOM 889 O O . GLY A 1 112 ? -28.564 -16.798 22.081 1.00 37.34 112 GLY A O 1
ATOM 890 N N . CYS A 1 113 ? -30.564 -17.135 23.013 1.00 37.03 113 CYS A N 1
ATOM 891 C CA . CYS A 1 113 ? -30.101 -18.230 23.877 1.00 37.03 113 CYS A CA 1
ATOM 892 C C . CYS A 1 113 ? -30.100 -19.632 23.243 1.00 37.03 113 CYS A C 1
ATOM 894 O O . CYS A 1 113 ? -29.627 -20.573 23.877 1.00 37.03 113 CYS A O 1
ATOM 896 N N . ILE A 1 114 ? -30.567 -19.807 22.002 1.00 34.53 114 ILE A N 1
ATOM 897 C CA . ILE A 1 114 ? -30.679 -21.154 21.403 1.00 34.53 114 ILE A CA 1
ATOM 898 C C . ILE A 1 114 ? -29.447 -21.540 20.560 1.00 34.53 114 ILE A C 1
ATOM 900 O O . ILE A 1 114 ? -29.133 -22.722 20.447 1.00 34.53 114 ILE A O 1
ATOM 904 N N . PHE A 1 115 ? -28.664 -20.581 20.052 1.00 31.11 115 PHE A N 1
ATOM 905 C CA . PHE A 1 115 ? -27.553 -20.882 19.132 1.00 31.11 115 PHE A CA 1
ATOM 906 C C . PHE A 1 115 ? -26.175 -21.081 19.793 1.00 31.11 115 PHE A C 1
ATOM 908 O O . PHE A 1 115 ? -25.242 -21.538 19.139 1.00 31.11 115 PHE A O 1
ATOM 915 N N . LYS A 1 116 ? -26.023 -20.805 21.096 1.00 31.36 116 LYS A N 1
ATOM 916 C CA . LYS A 1 116 ? -24.706 -20.798 21.771 1.00 31.36 116 LYS A CA 1
ATOM 917 C C . LYS A 1 116 ? -24.138 -22.182 22.137 1.00 31.36 116 LYS A C 1
ATOM 919 O O . LYS A 1 116 ? -23.095 -22.252 22.778 1.00 31.36 116 LYS A O 1
ATOM 924 N N . LYS A 1 117 ? -24.802 -23.289 21.772 1.00 30.08 117 LYS A N 1
ATOM 925 C CA . LYS A 1 117 ? -24.445 -24.641 22.255 1.00 30.08 117 LYS A CA 1
ATOM 926 C C . LYS A 1 117 ? -23.824 -25.592 21.224 1.00 30.08 117 LYS A C 1
ATOM 928 O O . LYS A 1 117 ? -23.528 -26.725 21.590 1.00 30.08 117 LYS A O 1
ATOM 933 N N . ILE A 1 118 ? -23.597 -25.170 19.976 1.00 37.69 118 ILE A N 1
ATOM 934 C CA . ILE A 1 118 ? -23.050 -26.051 18.924 1.00 37.69 118 ILE A CA 1
ATOM 935 C C . ILE A 1 118 ? -22.022 -25.308 18.060 1.00 37.69 118 ILE A C 1
ATOM 937 O O . ILE A 1 118 ? -22.257 -25.062 16.887 1.00 37.69 118 ILE A O 1
ATOM 941 N N . SER A 1 119 ? -20.879 -24.943 18.637 1.00 31.48 119 SER A N 1
ATOM 942 C CA . SER A 1 119 ? -19.627 -24.720 17.892 1.00 31.48 119 SER A CA 1
ATOM 943 C C . SER A 1 119 ? -18.530 -24.319 18.871 1.00 31.48 119 SER A C 1
ATOM 945 O O . SER A 1 119 ? -18.566 -23.223 19.426 1.00 31.48 119 SER A O 1
ATOM 947 N N . GLY A 1 120 ? -17.543 -25.191 19.078 1.00 35.47 120 GLY A N 1
ATOM 948 C CA . GLY A 1 120 ? -16.298 -24.878 19.785 1.00 35.47 120 GLY A CA 1
ATOM 949 C C . GLY A 1 120 ? -15.381 -23.955 18.9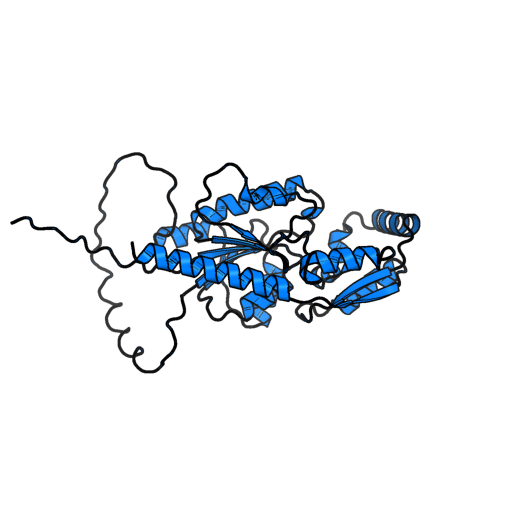74 1.00 35.47 120 GLY A C 1
ATOM 950 O O . GLY A 1 120 ? -14.225 -24.289 18.740 1.00 35.47 120 GLY A O 1
ATOM 951 N N . CYS A 1 121 ? -15.902 -22.820 18.513 1.00 36.47 121 CYS A N 1
ATOM 952 C CA . CYS A 1 121 ? -15.130 -21.753 17.893 1.00 36.47 121 CYS A CA 1
ATOM 953 C C . CYS A 1 121 ? -14.735 -20.766 18.995 1.00 36.47 121 CYS A C 1
ATOM 955 O O . CYS A 1 121 ? -15.589 -20.363 19.785 1.00 36.47 121 CYS A O 1
ATOM 957 N N . LYS A 1 122 ? -13.449 -20.391 19.067 1.00 36.34 122 LYS A N 1
ATOM 958 C CA . LYS A 1 122 ? -13.012 -19.218 19.843 1.00 36.34 122 LYS A CA 1
ATOM 959 C C . LYS A 1 122 ? -13.950 -18.054 19.499 1.00 36.34 122 LYS A C 1
ATOM 961 O O . LYS A 1 122 ? -14.233 -17.869 18.316 1.00 36.34 122 LYS A O 1
ATOM 966 N N . GLU A 1 123 ? -14.456 -17.329 20.501 1.00 41.94 123 GLU A N 1
ATOM 967 C CA . GLU A 1 123 ? -15.167 -16.067 20.259 1.00 41.94 123 GLU A CA 1
ATOM 968 C C . GLU A 1 123 ? -14.222 -15.203 19.413 1.00 41.94 123 GLU A C 1
ATOM 970 O O . GLU A 1 123 ? -13.124 -14.875 19.856 1.00 41.94 123 GLU A O 1
ATOM 975 N N . ALA A 1 124 ? -14.578 -14.983 18.144 1.00 47.62 124 ALA A N 1
ATOM 976 C CA . ALA A 1 124 ? -13.823 -14.098 17.276 1.00 47.62 124 ALA A CA 1
ATOM 977 C C . ALA A 1 124 ? -13.889 -12.715 17.920 1.00 47.62 124 ALA A C 1
ATOM 979 O O . ALA A 1 124 ? -14.985 -12.238 18.226 1.00 47.62 124 ALA A O 1
ATOM 980 N N . ASP A 1 125 ? -12.736 -12.100 18.166 1.00 56.34 125 ASP A N 1
ATOM 981 C CA . ASP A 1 125 ? -12.709 -10.709 18.588 1.00 56.34 125 ASP A CA 1
ATOM 982 C C . ASP A 1 125 ? -13.333 -9.901 17.449 1.00 56.34 125 ASP A C 1
ATOM 984 O O . ASP A 1 125 ? -12.755 -9.774 16.374 1.00 56.34 125 ASP A O 1
ATOM 988 N N . ASP A 1 126 ? -14.560 -9.432 17.659 1.00 80.00 126 ASP A N 1
ATOM 989 C CA . ASP A 1 126 ? -15.341 -8.701 16.672 1.00 80.00 126 ASP A CA 1
ATOM 990 C C . ASP A 1 126 ? -14.592 -7.405 16.255 1.00 80.00 126 ASP A C 1
ATOM 992 O O . ASP A 1 126 ? -14.778 -6.352 16.866 1.00 80.00 126 ASP A O 1
ATOM 996 N N . LEU A 1 127 ? -13.731 -7.452 15.231 1.00 90.25 127 LEU A N 1
ATOM 997 C CA . LEU A 1 127 ? -12.894 -6.321 14.807 1.00 90.25 127 LEU A CA 1
ATOM 998 C C . LEU A 1 127 ? -13.637 -5.424 13.808 1.00 90.25 127 LEU A C 1
ATOM 1000 O O . LEU A 1 127 ? -14.222 -5.897 12.828 1.00 90.25 127 LEU A O 1
ATOM 1004 N N . VAL A 1 128 ? -13.563 -4.108 14.014 1.00 92.94 128 VAL A N 1
ATOM 1005 C CA . VAL A 1 128 ? -13.977 -3.109 13.021 1.00 92.94 128 VAL A CA 1
ATOM 1006 C C . VAL A 1 128 ? -12.738 -2.549 12.332 1.00 92.94 128 VAL A C 1
ATOM 1008 O O . VAL A 1 128 ? -11.829 -2.051 12.995 1.00 92.94 128 VAL A O 1
ATOM 1011 N N . VAL A 1 129 ? -12.716 -2.585 11.000 1.00 95.88 129 VAL A N 1
ATOM 1012 C CA . VAL A 1 129 ? -11.655 -1.973 10.192 1.00 95.88 129 VAL A CA 1
ATOM 1013 C C . VAL A 1 129 ? -12.215 -0.805 9.396 1.00 95.88 129 VAL A C 1
ATOM 1015 O O . VAL A 1 129 ? -13.195 -0.953 8.666 1.00 95.88 129 VAL A O 1
ATOM 1018 N N . VAL A 1 130 ? -11.580 0.360 9.516 1.00 95.75 130 VAL A N 1
ATOM 1019 C CA . VAL A 1 130 ? -11.953 1.579 8.785 1.00 95.75 130 VAL A CA 1
ATOM 1020 C C . VAL A 1 130 ? -10.806 1.988 7.870 1.00 95.75 130 VAL A C 1
ATOM 1022 O O . VAL A 1 130 ? -9.727 2.322 8.338 1.00 95.75 130 VAL A O 1
ATOM 1025 N N . VAL A 1 131 ? -11.019 1.991 6.560 1.00 96.94 131 VAL A N 1
ATOM 1026 C CA . VAL A 1 131 ? -9.974 2.275 5.572 1.00 96.94 131 VAL A CA 1
ATOM 1027 C C . VAL A 1 131 ? -10.162 3.660 4.972 1.00 96.94 131 VAL A C 1
ATOM 1029 O O . VAL A 1 131 ? -11.220 3.977 4.422 1.00 96.94 131 VAL A O 1
ATOM 1032 N N . ARG A 1 132 ? -9.093 4.458 4.997 1.00 94.56 132 ARG A N 1
ATOM 1033 C CA . ARG A 1 132 ? -8.941 5.669 4.198 1.00 94.56 132 ARG A CA 1
ATOM 1034 C C . ARG A 1 132 ? -7.875 5.464 3.124 1.00 94.56 132 ARG A C 1
ATOM 1036 O O . ARG A 1 132 ? -6.680 5.529 3.415 1.00 94.56 132 ARG A O 1
ATOM 1043 N N . MET A 1 133 ? -8.317 5.287 1.881 1.00 92.38 133 MET A N 1
ATOM 1044 C CA . MET A 1 133 ? -7.429 5.332 0.717 1.00 92.38 133 MET A CA 1
ATOM 1045 C C . MET A 1 133 ? -6.998 6.769 0.431 1.00 92.38 133 MET A C 1
ATOM 1047 O O . MET A 1 133 ? -7.815 7.685 0.499 1.00 92.38 133 MET A O 1
ATOM 1051 N N . GLN A 1 134 ? -5.718 6.954 0.121 1.00 87.62 134 GLN A N 1
ATOM 1052 C CA . GLN A 1 134 ? -5.165 8.224 -0.342 1.00 87.62 134 GLN A CA 1
ATOM 1053 C C . GLN A 1 134 ? -5.154 8.304 -1.874 1.00 87.62 134 GLN A C 1
ATOM 1055 O O . GLN A 1 134 ? -5.222 7.286 -2.568 1.00 87.62 134 GLN A O 1
ATOM 1060 N N . ARG A 1 135 ? -5.036 9.524 -2.410 1.00 79.69 135 ARG A N 1
ATOM 1061 C CA . ARG A 1 135 ? -4.884 9.753 -3.854 1.00 79.69 135 ARG A CA 1
ATOM 1062 C C . ARG A 1 135 ? -3.556 9.214 -4.367 1.00 79.69 135 ARG A C 1
ATOM 1064 O O . ARG A 1 135 ? -2.553 9.192 -3.654 1.00 79.69 135 ARG A O 1
ATOM 1071 N N . ILE A 1 136 ? -3.548 8.824 -5.638 1.00 71.88 136 ILE A N 1
ATOM 1072 C CA . ILE A 1 136 ? -2.301 8.526 -6.334 1.00 71.88 136 ILE A CA 1
ATOM 1073 C C . ILE A 1 136 ? -1.461 9.794 -6.500 1.00 71.88 136 ILE A C 1
ATOM 1075 O O . ILE A 1 136 ? -2.003 10.893 -6.604 1.00 71.88 136 ILE A O 1
ATOM 1079 N N . GLY A 1 137 ? -0.138 9.640 -6.516 1.00 64.56 137 GLY A N 1
ATOM 1080 C CA . GLY A 1 137 ? 0.772 10.738 -6.833 1.00 64.56 137 GLY A CA 1
ATOM 1081 C C . GLY A 1 137 ? 0.991 11.748 -5.709 1.00 64.56 137 GLY A C 1
ATOM 1082 O O . GLY A 1 137 ? 1.739 12.687 -5.917 1.00 64.56 137 GLY A O 1
ATOM 1083 N N . LEU A 1 138 ? 0.446 11.561 -4.499 1.00 61.50 138 LEU A N 1
ATOM 1084 C CA . LEU A 1 138 ? 0.729 12.480 -3.382 1.00 61.50 138 LEU A CA 1
ATOM 1085 C C . LEU A 1 138 ? 2.231 12.610 -3.074 1.00 61.50 138 LEU A C 1
ATOM 1087 O O . LEU A 1 138 ? 2.657 13.638 -2.575 1.00 61.50 138 LEU A O 1
ATOM 1091 N N . HIS A 1 139 ? 3.048 11.609 -3.414 1.00 62.22 139 HIS A N 1
ATOM 1092 C CA . HIS A 1 139 ? 4.504 11.674 -3.262 1.00 62.22 139 HIS A CA 1
ATOM 1093 C C . HIS A 1 139 ? 5.187 12.696 -4.189 1.00 62.22 139 HIS A C 1
ATOM 1095 O O . HIS A 1 139 ? 6.352 13.007 -3.963 1.00 62.22 139 HIS A O 1
ATOM 1101 N N . SER A 1 140 ? 4.501 13.229 -5.209 1.00 67.06 140 SER A N 1
ATOM 1102 C CA . SER A 1 140 ? 5.046 14.311 -6.038 1.00 67.06 140 SER A CA 1
ATOM 1103 C C . SER A 1 140 ? 5.091 15.652 -5.297 1.00 67.06 140 SER A C 1
ATOM 1105 O O . SER A 1 140 ? 5.783 16.564 -5.738 1.00 67.06 140 SER A O 1
ATOM 1107 N N . ASP A 1 141 ? 4.353 15.778 -4.188 1.00 75.88 141 ASP A N 1
ATOM 1108 C CA . ASP A 1 141 ? 4.356 16.935 -3.292 1.00 75.88 141 ASP A CA 1
ATOM 1109 C C . ASP A 1 141 ? 4.436 16.452 -1.835 1.00 75.88 141 ASP A C 1
ATOM 1111 O O . ASP A 1 141 ? 3.444 16.092 -1.197 1.00 75.88 141 ASP A O 1
ATOM 1115 N N . LEU A 1 142 ? 5.662 16.426 -1.315 1.00 79.94 142 LEU A N 1
ATOM 1116 C CA . LEU A 1 142 ? 5.997 15.894 0.004 1.00 79.94 142 LEU A CA 1
ATOM 1117 C C . LEU A 1 142 ? 5.296 16.628 1.161 1.00 79.94 142 LEU A C 1
ATOM 1119 O O . LEU A 1 142 ? 4.899 15.991 2.142 1.00 79.94 142 LEU A O 1
ATOM 1123 N N . GLU A 1 143 ? 5.098 17.943 1.039 1.00 80.06 143 GLU A N 1
ATOM 1124 C CA . GLU A 1 143 ? 4.386 18.745 2.041 1.00 80.06 143 GLU A CA 1
ATOM 1125 C C . GLU A 1 143 ? 2.890 18.435 2.012 1.00 80.06 143 GLU A C 1
ATOM 1127 O O . GLU A 1 143 ? 2.263 18.232 3.058 1.00 80.06 143 GLU A O 1
ATOM 1132 N N . HIS A 1 144 ? 2.318 18.314 0.811 1.00 82.81 144 HIS A N 1
ATOM 1133 C CA . HIS A 1 144 ? 0.925 17.921 0.658 1.00 82.81 144 HIS A CA 1
ATOM 1134 C C . HIS A 1 144 ? 0.670 16.499 1.181 1.00 82.81 144 HIS A C 1
ATOM 1136 O O . HIS A 1 144 ? -0.315 16.281 1.893 1.00 82.81 144 HIS A O 1
ATOM 1142 N N . LEU A 1 145 ? 1.576 15.550 0.911 1.00 83.94 145 LEU A N 1
ATOM 1143 C CA . LEU A 1 145 ? 1.519 14.193 1.460 1.00 83.94 145 LEU A CA 1
ATOM 1144 C C . LEU A 1 145 ? 1.523 14.211 2.991 1.00 83.94 145 LEU A C 1
ATOM 1146 O O . LEU A 1 145 ? 0.642 13.611 3.614 1.00 83.94 145 LEU A O 1
ATOM 1150 N N . LYS A 1 146 ? 2.486 14.914 3.602 1.00 87.44 146 LYS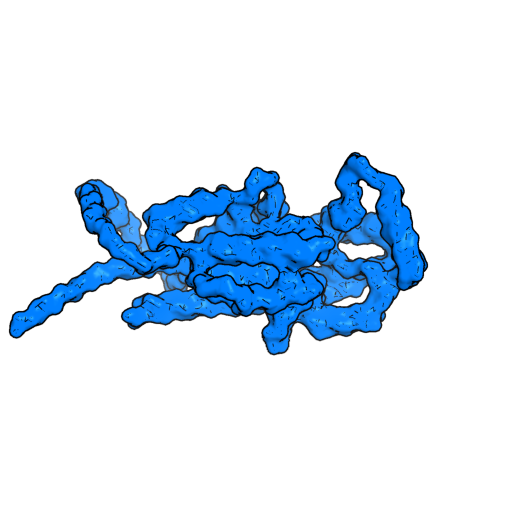 A N 1
ATOM 1151 C CA . LYS A 1 146 ? 2.584 15.012 5.063 1.00 87.44 146 LYS A CA 1
ATOM 1152 C C . LYS A 1 146 ? 1.316 15.627 5.657 1.00 87.44 146 LYS A C 1
ATOM 1154 O O . LYS A 1 146 ? 0.747 15.062 6.589 1.00 87.44 146 LYS A O 1
ATOM 1159 N N . GLY A 1 147 ? 0.836 16.738 5.098 1.00 87.50 147 GLY A N 1
ATOM 1160 C CA . GLY A 1 147 ? -0.385 17.407 5.552 1.00 87.50 147 GLY A CA 1
ATOM 1161 C C . GLY A 1 147 ? -1.624 16.511 5.463 1.00 87.50 147 GLY A C 1
ATOM 1162 O O . GLY A 1 147 ? -2.380 16.402 6.432 1.00 87.50 147 GLY A O 1
ATOM 1163 N N . ALA A 1 148 ? -1.808 15.816 4.337 1.00 87.56 148 ALA A N 1
ATOM 1164 C CA . ALA A 1 148 ? -2.938 14.917 4.124 1.00 87.56 148 ALA A CA 1
ATOM 1165 C C . ALA A 1 148 ? -2.927 13.728 5.097 1.00 87.56 148 ALA A C 1
ATOM 1167 O O . ALA A 1 148 ? -3.960 13.397 5.687 1.00 87.56 148 ALA A O 1
ATOM 1168 N N . VAL A 1 149 ? -1.772 13.088 5.301 1.00 90.75 149 VAL A N 1
ATOM 1169 C CA . VAL A 1 149 ? -1.652 11.954 6.228 1.00 90.75 149 VAL A CA 1
ATOM 1170 C C . VAL A 1 149 ? -1.856 12.409 7.674 1.00 90.75 149 VAL A C 1
ATOM 1172 O O . VAL A 1 149 ? -2.645 11.792 8.390 1.00 90.75 149 VAL A O 1
ATOM 1175 N N . SER A 1 150 ? -1.237 13.517 8.091 1.00 90.69 150 SER A N 1
ATOM 1176 C CA . SER A 1 150 ? -1.387 14.067 9.445 1.00 90.69 150 SER A CA 1
ATOM 1177 C C . SER A 1 150 ? -2.829 14.456 9.775 1.00 90.69 150 SER A C 1
ATOM 1179 O O . SER A 1 150 ? -3.312 14.163 10.871 1.00 90.69 150 SER A O 1
ATOM 1181 N N . GLU A 1 151 ? -3.555 15.063 8.832 1.00 89.31 151 GLU A N 1
ATOM 1182 C CA . GLU A 1 151 ? -4.969 15.398 9.029 1.00 89.31 151 GLU A CA 1
ATOM 1183 C C . GLU A 1 151 ? -5.832 14.136 9.171 1.00 89.31 151 GLU A C 1
ATOM 1185 O O . GLU A 1 151 ? -6.668 14.045 10.072 1.00 89.31 151 GLU A O 1
ATOM 1190 N N . ASN A 1 152 ? -5.592 13.116 8.341 1.00 91.38 152 ASN A N 1
ATOM 1191 C CA . ASN A 1 152 ? -6.293 11.839 8.471 1.00 91.38 152 ASN A CA 1
ATOM 1192 C C . ASN A 1 152 ? -5.989 11.160 9.817 1.00 91.38 152 ASN A C 1
ATOM 1194 O O . ASN A 1 152 ? -6.916 10.673 10.462 1.00 91.38 152 ASN A O 1
ATOM 1198 N N . ILE A 1 153 ? -4.738 11.186 10.294 1.00 92.44 153 ILE A N 1
ATOM 1199 C CA . ILE A 1 153 ? -4.376 10.682 11.629 1.00 92.44 153 ILE A CA 1
ATOM 1200 C C . ILE A 1 153 ? -5.168 11.417 12.717 1.00 92.44 153 ILE A C 1
ATOM 1202 O O . ILE A 1 153 ? -5.811 10.772 13.553 1.00 92.44 153 ILE A O 1
ATOM 1206 N N . ARG A 1 154 ? -5.189 12.758 12.690 1.00 89.94 154 ARG A N 1
ATOM 1207 C CA . ARG A 1 154 ? -5.954 13.563 13.658 1.00 89.94 154 ARG A CA 1
ATOM 1208 C C . ARG A 1 154 ? -7.429 13.180 13.653 1.00 89.94 154 ARG A C 1
ATOM 1210 O O . ARG A 1 154 ? -7.987 12.915 14.714 1.00 89.94 154 ARG A O 1
ATOM 1217 N N . GLN A 1 155 ? -8.057 13.086 12.483 1.00 88.81 155 GLN A N 1
ATOM 1218 C CA . GLN A 1 155 ? -9.481 12.769 12.390 1.00 88.81 155 GLN A CA 1
ATOM 1219 C C . GLN A 1 155 ? -9.815 11.340 12.834 1.00 88.81 155 GLN A C 1
ATOM 1221 O O . GLN A 1 155 ? -10.787 11.152 13.571 1.00 88.81 155 GLN A O 1
ATOM 1226 N N . LEU A 1 156 ? -9.038 10.346 12.397 1.00 91.38 156 LEU A N 1
ATOM 1227 C CA . LEU A 1 156 ? -9.288 8.928 12.679 1.00 91.38 156 LEU A CA 1
ATOM 1228 C C . LEU A 1 156 ? -8.996 8.572 14.139 1.00 91.38 156 LEU A C 1
ATOM 1230 O O . LEU A 1 156 ? -9.701 7.746 14.721 1.00 91.38 156 LEU A O 1
ATOM 1234 N N . SER A 1 157 ? -8.018 9.233 14.766 1.00 90.62 157 SER A N 1
ATOM 1235 C CA . SER A 1 157 ? -7.648 8.949 16.160 1.00 90.62 157 SER A CA 1
ATOM 1236 C C . SER A 1 157 ? -8.783 9.225 17.150 1.00 90.62 157 SER A C 1
ATOM 1238 O O . SER A 1 157 ? -8.860 8.576 18.189 1.00 90.62 157 SER A O 1
ATOM 1240 N N . THR A 1 158 ? -9.724 10.113 16.805 1.00 87.88 158 THR A N 1
ATOM 1241 C CA . THR A 1 158 ? -10.876 10.466 17.660 1.00 87.88 158 THR A CA 1
ATOM 1242 C C . THR A 1 158 ? -11.804 9.293 17.989 1.00 87.88 158 THR A C 1
ATOM 1244 O O . THR A 1 158 ? -12.553 9.356 18.967 1.00 87.88 158 THR A O 1
ATOM 1247 N N . PHE A 1 159 ? -11.764 8.227 17.187 1.00 87.12 159 PHE A N 1
ATOM 1248 C CA . PHE A 1 159 ? -12.653 7.073 17.328 1.00 87.12 159 PHE A CA 1
ATOM 1249 C C . PHE A 1 159 ? -11.965 5.715 17.176 1.00 87.12 159 PHE A C 1
ATOM 1251 O O . PHE A 1 159 ? -12.618 4.688 17.341 1.00 87.12 159 PHE A O 1
ATOM 1258 N N . SER A 1 160 ? -10.680 5.698 16.826 1.00 91.00 160 SER A N 1
ATOM 1259 C CA . SER A 1 160 ? -9.936 4.456 16.617 1.00 91.00 160 SER A CA 1
ATOM 1260 C C . SER A 1 160 ? -9.235 4.016 17.897 1.00 91.00 160 SER A C 1
ATOM 1262 O O . SER A 1 160 ? -8.824 4.835 18.726 1.00 91.00 160 SER A O 1
ATOM 1264 N N . ASP A 1 161 ? -9.054 2.710 18.040 1.00 91.31 161 ASP A N 1
ATOM 1265 C CA . ASP A 1 161 ? -8.222 2.113 19.084 1.00 91.31 161 ASP A CA 1
ATOM 1266 C C . ASP A 1 161 ? -6.766 1.974 18.628 1.00 91.31 161 ASP A C 1
ATOM 1268 O O . ASP A 1 161 ? -5.865 1.916 19.458 1.00 91.31 161 ASP A O 1
ATOM 1272 N N . GLY A 1 162 ? -6.526 2.047 17.318 1.00 93.75 162 GLY A N 1
ATOM 1273 C CA . GLY A 1 162 ? -5.209 2.173 16.708 1.00 93.75 162 GLY A CA 1
ATOM 1274 C C . GLY A 1 162 ? -5.316 2.553 15.235 1.00 93.75 162 GLY A C 1
ATOM 1275 O O . GLY A 1 162 ? -6.362 2.362 14.607 1.00 93.75 162 GLY A O 1
ATOM 1276 N N . ILE A 1 163 ? -4.241 3.112 14.684 1.00 95.94 163 ILE A N 1
ATOM 1277 C CA . ILE A 1 163 ? -4.157 3.469 13.264 1.00 95.94 163 ILE A CA 1
ATOM 1278 C C . ILE A 1 163 ? -2.949 2.775 12.648 1.00 95.94 163 ILE A C 1
ATOM 1280 O O . ILE A 1 163 ? -1.824 3.022 13.066 1.00 95.94 163 ILE A O 1
ATOM 1284 N N . LEU A 1 164 ? -3.165 1.954 11.623 1.00 97.75 164 LEU A N 1
ATOM 1285 C CA . LEU A 1 164 ? -2.104 1.453 10.757 1.00 97.75 164 LEU A CA 1
ATOM 1286 C C . LEU A 1 164 ? -1.887 2.428 9.597 1.00 97.75 164 LEU A C 1
ATOM 1288 O O . LEU A 1 164 ? -2.736 2.587 8.718 1.00 97.75 164 LEU A O 1
ATOM 1292 N N . VAL A 1 165 ? -0.729 3.074 9.580 1.00 96.56 165 VAL A N 1
ATOM 1293 C CA . VAL A 1 165 ? -0.260 3.859 8.441 1.00 96.56 165 VAL A CA 1
ATOM 1294 C C . VAL A 1 165 ? 0.366 2.887 7.446 1.00 96.56 165 VAL A C 1
ATOM 1296 O O . VAL A 1 165 ? 1.510 2.451 7.583 1.00 96.56 165 VAL A O 1
ATOM 1299 N N . PHE A 1 166 ? -0.430 2.517 6.450 1.00 96.88 166 PHE A N 1
ATOM 1300 C CA . PHE A 1 166 ? -0.095 1.584 5.380 1.00 96.88 166 PHE A CA 1
ATOM 1301 C C . PHE A 1 166 ? 0.599 2.345 4.240 1.00 96.88 166 PHE A C 1
ATOM 1303 O O . PHE A 1 166 ? 0.085 2.499 3.128 1.00 96.88 166 PHE A O 1
ATOM 1310 N N . TYR A 1 167 ? 1.744 2.923 4.604 1.00 92.44 167 TYR A N 1
ATOM 1311 C CA . TYR A 1 167 ? 2.576 3.822 3.810 1.00 92.44 167 TYR A CA 1
ATOM 1312 C C . TYR A 1 167 ? 4.042 3.642 4.229 1.00 92.44 167 TYR A C 1
ATOM 1314 O O . TYR A 1 167 ? 4.326 3.410 5.409 1.00 92.44 167 TYR A O 1
ATOM 1322 N N . GLY A 1 168 ? 4.971 3.796 3.285 1.00 92.06 168 GLY A N 1
ATOM 1323 C CA . GLY A 1 168 ? 6.390 3.971 3.611 1.00 92.06 168 GLY A CA 1
ATOM 1324 C C . GLY A 1 168 ? 6.705 5.393 4.093 1.00 92.06 168 GLY A C 1
ATOM 1325 O O . GLY A 1 168 ? 5.815 6.231 4.238 1.00 92.06 168 GLY A O 1
ATOM 1326 N N . LYS A 1 169 ? 7.982 5.687 4.341 1.00 90.12 169 LYS A N 1
ATOM 1327 C CA . LYS A 1 169 ? 8.472 7.030 4.702 1.00 90.12 169 LYS A CA 1
ATOM 1328 C C . LYS A 1 169 ? 8.342 8.044 3.555 1.00 90.12 169 LYS A C 1
ATOM 1330 O O . LYS A 1 169 ? 8.172 9.227 3.846 1.00 90.12 169 LYS A O 1
ATOM 1335 N N . CYS A 1 170 ? 8.427 7.581 2.303 1.00 85.75 170 CYS A N 1
ATOM 1336 C CA . CYS A 1 170 ? 8.350 8.327 1.041 1.00 85.75 170 CYS A CA 1
ATOM 1337 C C . CYS A 1 170 ? 9.195 9.607 1.050 1.00 85.75 170 CYS A C 1
ATOM 1339 O O . CYS A 1 170 ? 8.668 10.700 1.230 1.00 85.75 170 CYS A O 1
ATOM 1341 N N . GLY A 1 171 ? 10.518 9.469 0.900 1.00 77.06 171 GLY A N 1
ATOM 1342 C CA . GLY A 1 171 ? 11.439 10.614 0.946 1.00 77.06 171 GLY A CA 1
ATOM 1343 C C . GLY A 1 171 ? 11.560 11.247 2.338 1.00 77.06 171 GLY A C 1
ATOM 1344 O O . GLY A 1 171 ? 11.827 12.437 2.460 1.00 77.06 171 GLY A O 1
ATOM 1345 N N . ASN A 1 172 ? 11.333 10.457 3.394 1.00 83.44 172 ASN A N 1
ATOM 1346 C CA . ASN A 1 172 ? 11.315 10.869 4.804 1.00 83.44 172 ASN A CA 1
ATOM 1347 C C . ASN A 1 172 ? 10.211 11.859 5.218 1.00 83.44 172 ASN A C 1
ATOM 1349 O O . ASN A 1 172 ? 10.144 12.221 6.393 1.00 83.44 172 ASN A O 1
ATOM 1353 N N . SER A 1 173 ? 9.280 12.222 4.334 1.00 82.94 173 SER A N 1
ATOM 1354 C CA . SER A 1 173 ? 8.163 13.125 4.662 1.00 82.94 173 SER A CA 1
ATOM 1355 C C . SER A 1 173 ? 7.266 12.597 5.778 1.00 82.94 173 SER A C 1
ATOM 1357 O O . SER A 1 173 ? 6.712 13.375 6.555 1.00 82.94 173 SER A O 1
ATOM 1359 N N . LEU A 1 174 ? 7.152 11.270 5.893 1.00 85.75 174 LEU A N 1
ATOM 1360 C CA . LEU A 1 174 ? 6.348 10.594 6.914 1.00 85.75 174 LEU A CA 1
ATOM 1361 C C . LEU A 1 174 ? 7.183 9.992 8.061 1.00 85.75 174 LEU A C 1
ATOM 1363 O O . LEU A 1 174 ? 6.630 9.297 8.917 1.00 85.75 174 LEU A O 1
ATOM 1367 N N . ALA A 1 175 ? 8.496 10.249 8.111 1.00 83.06 175 ALA A N 1
ATOM 1368 C CA . ALA A 1 175 ? 9.376 9.716 9.158 1.00 83.06 175 ALA A CA 1
ATOM 1369 C C . ALA A 1 175 ? 9.067 10.306 10.548 1.00 83.06 175 ALA A C 1
ATOM 1371 O O . ALA A 1 175 ? 9.232 9.637 11.562 1.00 83.06 175 ALA A O 1
ATOM 1372 N N . GLY A 1 176 ? 8.580 11.551 10.598 1.00 81.25 176 GLY A N 1
ATOM 1373 C CA . GLY A 1 176 ? 8.301 12.274 11.842 1.00 81.25 176 GLY A CA 1
ATOM 1374 C C . GLY A 1 176 ? 6.905 12.072 12.436 1.00 81.25 176 GLY A C 1
ATOM 1375 O O . GLY A 1 176 ? 6.633 12.656 13.478 1.00 81.25 176 GLY A O 1
ATOM 1376 N N . LEU A 1 177 ? 6.023 11.275 11.815 1.00 83.44 177 LEU A N 1
ATOM 1377 C CA . LEU A 1 177 ? 4.614 11.158 12.237 1.00 83.44 177 LEU A CA 1
ATOM 1378 C C . LEU A 1 177 ? 4.435 10.691 13.690 1.00 83.44 177 LEU A C 1
ATOM 1380 O O . LEU A 1 177 ? 3.445 11.034 14.327 1.00 83.44 177 LEU A O 1
ATOM 1384 N N . GLU A 1 178 ? 5.387 9.918 14.208 1.00 72.38 178 GLU A N 1
ATOM 1385 C CA . GLU A 1 178 ? 5.386 9.411 15.588 1.00 72.38 178 GLU A CA 1
ATOM 1386 C C . GLU A 1 178 ? 5.695 10.508 16.615 1.00 72.38 178 GLU A C 1
ATOM 1388 O O . GLU A 1 178 ? 5.317 10.402 17.778 1.00 72.38 178 GLU A O 1
ATOM 1393 N N . ASN A 1 179 ? 6.352 11.577 16.161 1.00 70.38 179 ASN A N 1
ATOM 1394 C CA . ASN A 1 179 ? 6.854 12.680 16.975 1.00 70.38 179 ASN A CA 1
ATOM 1395 C C . ASN A 1 179 ? 6.031 13.967 16.794 1.00 70.38 179 ASN A C 1
ATOM 1397 O O . ASN A 1 179 ? 6.413 15.014 17.320 1.00 70.38 179 ASN A O 1
ATOM 1401 N N . GLU A 1 180 ? 4.938 13.928 16.024 1.00 63.50 180 GLU A N 1
ATOM 1402 C CA . GLU A 1 180 ? 4.110 15.110 15.788 1.00 63.50 180 GLU A CA 1
ATOM 1403 C C . GLU A 1 180 ? 3.479 15.590 17.111 1.00 63.50 180 GLU A C 1
ATOM 1405 O O . GLU A 1 180 ? 2.867 14.800 17.838 1.00 63.50 180 GLU A O 1
ATOM 1410 N N . PRO A 1 181 ? 3.606 16.885 17.453 1.00 48.00 181 PRO A N 1
ATOM 1411 C CA . PRO A 1 181 ? 3.136 17.412 18.725 1.00 48.00 181 PRO A CA 1
ATOM 1412 C C . PRO A 1 181 ? 1.605 17.357 18.803 1.00 48.00 181 PRO A C 1
ATOM 1414 O O . PRO A 1 181 ? 0.871 18.113 18.159 1.00 48.00 181 PRO A O 1
ATOM 1417 N N . GLY A 1 182 ? 1.113 16.437 19.624 1.00 57.53 182 GLY A N 1
ATOM 1418 C CA . GLY A 1 182 ? -0.300 16.252 19.910 1.00 57.53 182 GLY A CA 1
ATOM 1419 C C . GLY A 1 182 ? -0.506 14.929 20.629 1.00 57.53 182 GLY A C 1
ATOM 1420 O O . GLY A 1 182 ? 0.006 13.902 20.201 1.00 57.53 182 GLY A O 1
ATOM 1421 N N . ASN A 1 183 ? -1.246 14.941 21.734 1.00 60.91 183 ASN A N 1
ATOM 1422 C CA . ASN A 1 183 ? -1.563 13.719 22.463 1.00 60.91 183 ASN A CA 1
ATOM 1423 C C . ASN A 1 183 ? -2.557 12.901 21.614 1.00 60.91 183 ASN A C 1
ATOM 1425 O O . ASN A 1 183 ? -3.767 13.130 21.687 1.00 60.91 183 ASN A O 1
ATOM 1429 N N . LEU A 1 184 ? -2.047 12.040 20.726 1.00 74.12 184 LEU A N 1
ATOM 1430 C CA . LEU A 1 184 ? -2.874 11.170 19.891 1.00 74.12 184 LEU A CA 1
ATOM 1431 C C . LEU A 1 184 ? -3.707 10.260 20.796 1.00 74.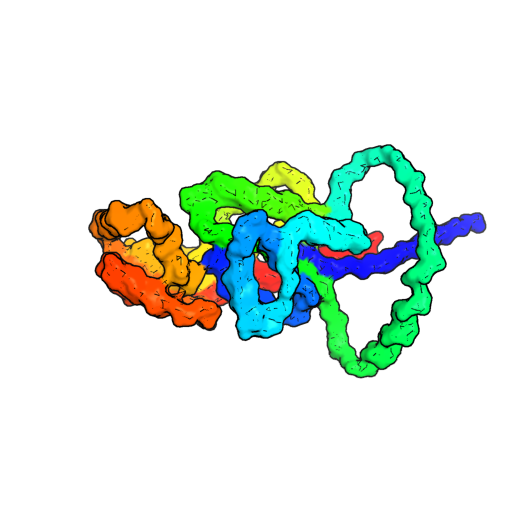12 184 LEU A C 1
ATOM 1433 O O . LEU A 1 184 ? -3.206 9.676 21.753 1.00 74.12 184 LEU A O 1
ATOM 1437 N N . ALA A 1 185 ? -4.997 10.125 20.489 1.00 80.38 185 ALA A N 1
ATOM 1438 C CA . ALA A 1 185 ? -5.922 9.340 21.306 1.00 80.38 185 ALA A CA 1
ATOM 1439 C C . ALA A 1 185 ? -5.767 7.813 21.118 1.00 80.38 185 ALA A C 1
ATOM 1441 O O . ALA A 1 185 ? -6.461 7.025 21.773 1.00 80.38 185 ALA A O 1
ATOM 1442 N N . CYS A 1 186 ? -4.880 7.383 20.216 1.00 87.69 186 CYS A N 1
ATOM 1443 C CA . CYS A 1 186 ? -4.570 5.985 19.945 1.00 87.69 186 CYS A CA 1
ATOM 1444 C C . CYS A 1 186 ? -3.130 5.809 19.426 1.00 87.69 186 CYS A C 1
ATOM 1446 O O . CYS A 1 186 ? -2.584 6.743 18.832 1.00 87.69 186 CYS A O 1
ATOM 1448 N N . PRO A 1 187 ? -2.526 4.619 19.603 1.00 92.31 187 PRO A N 1
ATOM 1449 C CA . PRO A 1 187 ? -1.235 4.285 19.013 1.00 92.31 187 PRO A CA 1
ATOM 1450 C C . PRO A 1 187 ? -1.269 4.298 17.479 1.00 92.31 187 PRO A C 1
ATOM 1452 O O . PRO A 1 187 ? -2.295 4.005 16.852 1.00 92.31 187 PRO A O 1
ATOM 1455 N N . LEU A 1 188 ? -0.110 4.593 16.891 1.00 93.94 188 LEU A N 1
ATOM 1456 C CA . LEU A 1 188 ? 0.157 4.421 15.467 1.00 93.94 188 LEU A CA 1
ATOM 1457 C C . LEU A 1 188 ? 0.971 3.141 15.242 1.00 93.94 188 LEU A C 1
ATOM 1459 O O . LEU A 1 188 ? 1.883 2.823 16.003 1.00 93.94 188 LEU A O 1
ATOM 1463 N N . TYR A 1 189 ? 0.644 2.429 14.174 1.00 95.88 189 TYR A N 1
ATOM 1464 C CA . TYR A 1 189 ? 1.380 1.285 13.654 1.00 95.88 189 TYR A CA 1
ATOM 1465 C C . TYR A 1 189 ? 1.833 1.593 12.234 1.00 95.88 189 TYR A C 1
ATOM 1467 O O . TYR A 1 189 ? 1.181 2.354 11.518 1.00 95.88 189 TYR A O 1
ATOM 1475 N N . PHE A 1 190 ? 2.928 0.977 11.806 1.00 96.62 190 PHE A N 1
ATOM 1476 C CA . PHE A 1 190 ? 3.559 1.296 10.534 1.00 96.62 190 PHE A CA 1
ATOM 1477 C C . PHE A 1 190 ? 4.085 0.055 9.831 1.00 96.62 190 PHE A C 1
ATOM 1479 O O . PHE A 1 190 ? 4.299 -0.984 10.456 1.00 96.62 190 PHE A O 1
ATOM 1486 N N . LEU A 1 191 ? 4.324 0.193 8.527 1.00 97.62 191 LEU A N 1
ATOM 1487 C CA . LEU A 1 191 ? 5.053 -0.803 7.755 1.00 97.62 191 LEU A CA 1
ATOM 1488 C C . LEU A 1 191 ? 6.537 -0.761 8.127 1.00 97.62 191 LEU A C 1
ATOM 1490 O O . LEU A 1 191 ? 7.184 0.290 8.057 1.00 97.62 191 LEU A O 1
ATOM 1494 N N . THR A 1 192 ? 7.060 -1.915 8.520 1.00 97.00 192 THR A N 1
ATOM 1495 C CA . THR A 1 192 ? 8.457 -2.123 8.892 1.00 97.00 192 THR A CA 1
ATOM 1496 C C . THR A 1 192 ? 9.026 -3.332 8.165 1.00 97.00 192 THR A C 1
ATOM 1498 O O . THR A 1 192 ? 8.292 -4.263 7.829 1.00 97.00 192 THR A O 1
ATOM 1501 N N . ASP A 1 193 ? 10.326 -3.336 7.900 1.00 94.75 193 ASP A N 1
ATOM 1502 C CA . ASP A 1 193 ? 11.025 -4.475 7.308 1.00 94.75 193 ASP A CA 1
ATOM 1503 C C . ASP A 1 193 ? 11.270 -5.610 8.327 1.00 94.75 193 ASP A C 1
ATOM 1505 O O . ASP A 1 193 ? 10.683 -5.646 9.414 1.00 94.75 193 ASP A O 1
ATOM 1509 N N . GLY A 1 194 ? 12.080 -6.603 7.944 1.00 90.38 194 GLY A N 1
ATOM 1510 C CA . GLY A 1 194 ? 12.419 -7.740 8.805 1.00 90.38 194 GLY A CA 1
ATOM 1511 C C . GLY A 1 194 ? 13.227 -7.364 10.052 1.00 90.38 194 GLY A C 1
ATOM 1512 O O . GLY A 1 194 ? 13.178 -8.099 11.036 1.00 90.38 194 GLY A O 1
ATOM 1513 N N . MET A 1 195 ? 13.905 -6.214 10.034 1.00 89.56 195 MET A N 1
ATOM 1514 C CA . MET A 1 195 ? 14.710 -5.690 11.140 1.00 89.56 195 MET A CA 1
ATOM 1515 C C . MET A 1 195 ? 13.909 -4.751 12.051 1.00 89.56 195 MET A C 1
ATOM 1517 O O . MET A 1 195 ? 14.402 -4.321 13.093 1.00 89.56 195 MET A O 1
ATOM 1521 N N . GLY A 1 196 ? 12.651 -4.472 11.699 1.00 91.38 196 GLY A N 1
ATOM 1522 C CA . GLY A 1 196 ? 11.787 -3.555 12.435 1.00 91.38 196 GLY A CA 1
ATOM 1523 C C . GLY A 1 196 ? 11.992 -2.090 12.054 1.00 91.38 196 GLY A C 1
ATOM 1524 O O . GLY A 1 196 ? 11.369 -1.226 12.671 1.00 91.38 196 GLY A O 1
ATOM 1525 N N . GLU A 1 197 ? 12.804 -1.800 11.036 1.00 94.50 197 GLU A N 1
ATOM 1526 C CA . GLU A 1 197 ? 12.985 -0.443 10.536 1.00 94.50 197 GLU A CA 1
ATOM 1527 C C . GLU A 1 197 ? 11.804 -0.037 9.659 1.00 94.50 197 GLU A C 1
ATOM 1529 O O . GLU A 1 197 ? 11.225 -0.848 8.937 1.00 94.50 197 GLU A O 1
ATOM 1534 N N . ARG A 1 198 ? 11.417 1.239 9.723 1.00 95.00 198 ARG A N 1
ATOM 1535 C CA . ARG A 1 198 ? 10.333 1.786 8.898 1.00 95.00 198 ARG A CA 1
ATOM 1536 C C . ARG A 1 198 ? 10.664 1.628 7.417 1.00 95.00 198 ARG A C 1
ATOM 1538 O O . ARG A 1 198 ? 11.736 2.047 6.983 1.00 95.00 198 ARG A O 1
ATOM 1545 N N . ILE A 1 199 ? 9.708 1.098 6.657 1.00 96.06 199 ILE A N 1
ATOM 1546 C CA . ILE A 1 199 ? 9.854 0.914 5.213 1.00 96.06 199 ILE A CA 1
ATOM 1547 C C . ILE A 1 199 ? 10.022 2.263 4.509 1.00 96.06 199 ILE A C 1
ATOM 1549 O O . ILE A 1 199 ? 9.309 3.225 4.810 1.00 96.06 199 ILE A O 1
ATOM 1553 N N . ASP A 1 200 ? 10.940 2.318 3.552 1.00 93.81 200 ASP A N 1
ATOM 1554 C CA . ASP A 1 200 ? 11.256 3.512 2.775 1.00 93.81 200 ASP A CA 1
ATOM 1555 C C . ASP A 1 200 ? 10.083 3.978 1.919 1.00 93.81 200 ASP A C 1
ATOM 1557 O O . ASP A 1 200 ? 9.649 5.123 2.051 1.00 93.81 200 ASP A O 1
ATOM 1561 N N . ASP A 1 201 ? 9.497 3.103 1.106 1.00 92.62 201 ASP A N 1
ATOM 1562 C CA . ASP A 1 201 ? 8.348 3.425 0.261 1.00 92.62 201 ASP A CA 1
ATOM 1563 C C . ASP A 1 201 ? 7.519 2.178 -0.126 1.00 92.62 201 ASP A C 1
ATOM 1565 O O . ASP A 1 201 ? 7.679 1.072 0.399 1.00 92.62 201 ASP A O 1
ATOM 1569 N N . CYS A 1 202 ? 6.552 2.362 -1.024 1.00 92.69 202 CYS A N 1
ATOM 1570 C CA . CYS A 1 202 ? 5.679 1.274 -1.469 1.00 92.69 202 CYS A CA 1
ATOM 1571 C C . CYS A 1 202 ? 6.400 0.268 -2.382 1.00 92.69 202 CYS A C 1
ATOM 1573 O O . CYS A 1 202 ? 5.988 -0.886 -2.438 1.00 92.69 202 CYS A O 1
ATOM 1575 N N . ILE A 1 203 ? 7.479 0.674 -3.056 1.00 94.75 203 ILE A N 1
ATOM 1576 C CA . ILE A 1 203 ? 8.307 -0.219 -3.874 1.00 94.75 203 ILE A CA 1
ATOM 1577 C C . ILE A 1 203 ? 9.144 -1.113 -2.960 1.00 94.75 203 ILE A C 1
ATOM 1579 O O . ILE A 1 203 ? 9.123 -2.332 -3.116 1.00 94.75 203 ILE A O 1
ATOM 1583 N N . ALA A 1 204 ? 9.768 -0.540 -1.927 1.00 96.50 204 ALA A N 1
ATOM 1584 C CA . ALA A 1 204 ? 10.457 -1.302 -0.887 1.00 96.50 204 ALA A CA 1
ATOM 1585 C C . ALA A 1 204 ? 9.521 -2.299 -0.185 1.00 96.50 204 ALA A C 1
ATOM 1587 O O . ALA A 1 204 ? 9.911 -3.429 0.110 1.00 96.50 204 ALA A O 1
ATOM 1588 N N . THR A 1 205 ? 8.258 -1.911 0.031 1.00 97.12 205 THR A N 1
ATOM 1589 C CA . THR A 1 205 ? 7.220 -2.822 0.545 1.00 97.12 205 THR A CA 1
ATOM 1590 C C . THR A 1 205 ? 7.028 -4.023 -0.387 1.00 97.12 205 THR A C 1
ATOM 1592 O O . THR A 1 205 ? 7.084 -5.161 0.080 1.00 97.12 205 THR A O 1
ATOM 1595 N N . ALA A 1 206 ? 6.831 -3.776 -1.687 1.00 96.81 206 ALA A N 1
ATOM 1596 C CA . ALA A 1 206 ? 6.580 -4.812 -2.690 1.00 96.81 206 ALA A CA 1
ATOM 1597 C C . ALA A 1 206 ? 7.788 -5.739 -2.911 1.00 96.81 206 ALA A C 1
ATOM 1599 O O . ALA A 1 206 ? 7.605 -6.936 -3.109 1.00 96.81 206 ALA A O 1
ATOM 1600 N N . LEU A 1 207 ? 9.016 -5.219 -2.809 1.00 97.31 207 LEU A N 1
ATOM 1601 C CA . LEU A 1 207 ? 10.266 -5.995 -2.889 1.00 97.31 207 LEU A CA 1
ATOM 1602 C C . LEU A 1 207 ? 10.584 -6.784 -1.604 1.00 97.31 207 LEU A C 1
ATOM 1604 O O . LEU A 1 207 ? 11.560 -7.535 -1.544 1.00 97.31 207 LEU A O 1
ATOM 1608 N N . GLY A 1 208 ? 9.765 -6.642 -0.560 1.00 96.19 208 GLY A N 1
ATOM 1609 C CA . GLY A 1 208 ? 9.881 -7.417 0.674 1.00 96.19 208 GLY A CA 1
ATOM 1610 C C . GLY A 1 208 ? 10.720 -6.774 1.783 1.00 96.19 208 GLY A C 1
ATOM 1611 O O . GLY A 1 208 ? 10.935 -7.418 2.812 1.00 96.19 208 GLY A O 1
ATOM 1612 N N . GLY A 1 209 ? 11.151 -5.520 1.634 1.00 96.94 209 GLY A N 1
ATOM 1613 C CA . GLY A 1 209 ? 11.868 -4.769 2.668 1.00 96.94 209 GLY A CA 1
ATOM 1614 C C . GLY A 1 209 ? 12.942 -3.828 2.122 1.00 96.94 209 GLY A C 1
ATOM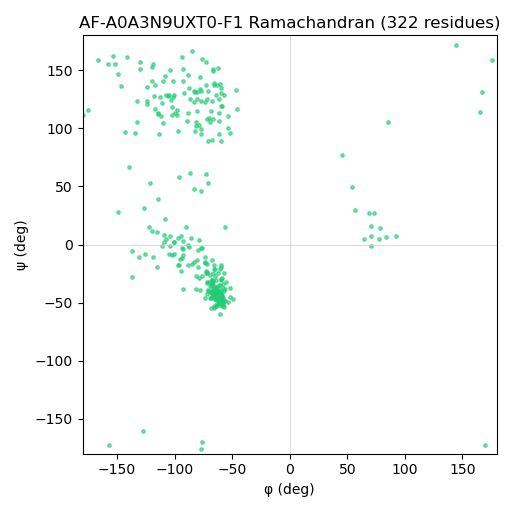 1615 O O . GLY A 1 209 ? 13.282 -3.879 0.942 1.00 96.94 209 GLY A O 1
ATOM 1616 N N . ASN A 1 210 ? 13.502 -3.001 3.010 1.00 96.69 210 ASN A N 1
ATOM 1617 C CA . ASN A 1 210 ? 14.519 -2.003 2.662 1.00 96.69 210 ASN A CA 1
ATOM 1618 C C . ASN A 1 210 ? 15.804 -2.648 2.117 1.00 96.69 210 ASN A C 1
ATOM 1620 O O . ASN A 1 210 ? 16.297 -2.231 1.080 1.00 96.69 210 ASN A O 1
ATOM 1624 N N . GLU A 1 211 ? 16.290 -3.736 2.725 1.00 96.00 211 GLU A N 1
ATOM 1625 C CA . GLU A 1 211 ? 17.511 -4.415 2.254 1.00 96.00 211 GLU A CA 1
ATOM 1626 C C . GLU A 1 211 ? 17.386 -4.924 0.805 1.00 96.00 211 GLU A C 1
ATOM 1628 O O . GLU A 1 211 ? 18.297 -4.766 -0.009 1.00 96.00 211 GLU A O 1
ATOM 1633 N N . ASN A 1 212 ? 16.241 -5.523 0.461 1.00 96.31 212 ASN A N 1
ATOM 1634 C CA . ASN A 1 212 ? 15.985 -5.971 -0.907 1.00 96.31 212 ASN A CA 1
ATOM 1635 C C . ASN A 1 212 ? 15.853 -4.787 -1.864 1.00 96.31 212 ASN A C 1
ATOM 1637 O O . ASN A 1 212 ? 16.297 -4.887 -3.006 1.00 96.31 212 ASN A O 1
ATOM 1641 N N . TYR A 1 213 ? 15.267 -3.680 -1.409 1.00 96.25 213 TYR A N 1
ATOM 1642 C CA . TYR A 1 213 ? 15.164 -2.460 -2.197 1.00 96.25 213 TYR A CA 1
ATOM 1643 C C . TYR A 1 213 ? 16.537 -1.868 -2.514 1.00 96.25 213 TYR A C 1
ATOM 1645 O O . TYR A 1 213 ? 16.848 -1.674 -3.686 1.00 96.25 213 TYR A O 1
ATOM 1653 N N . ASP A 1 214 ? 17.389 -1.692 -1.504 1.00 95.81 214 ASP A N 1
ATOM 1654 C CA . ASP A 1 214 ? 18.744 -1.160 -1.664 1.00 95.81 214 ASP A CA 1
ATOM 1655 C C . ASP A 1 214 ? 19.586 -2.037 -2.595 1.00 95.81 214 ASP A C 1
ATOM 1657 O O . ASP A 1 214 ? 20.256 -1.535 -3.501 1.00 95.81 214 ASP A O 1
ATOM 1661 N N . ARG A 1 215 ? 19.506 -3.364 -2.419 1.00 96.88 215 ARG A N 1
ATOM 1662 C CA . ARG A 1 215 ? 20.167 -4.328 -3.307 1.00 96.88 215 ARG A CA 1
ATOM 1663 C C . ARG A 1 215 ? 19.679 -4.177 -4.746 1.00 96.88 215 ARG A C 1
ATOM 1665 O O . ARG A 1 215 ? 20.494 -4.087 -5.658 1.00 96.88 215 ARG A O 1
ATOM 1672 N N . THR A 1 216 ? 18.364 -4.094 -4.937 1.00 96.38 216 THR A N 1
ATOM 1673 C CA . THR A 1 216 ? 17.746 -3.941 -6.259 1.00 96.38 216 THR A CA 1
ATOM 1674 C C . THR A 1 216 ? 18.201 -2.644 -6.931 1.00 96.38 216 THR A C 1
ATOM 1676 O O . THR A 1 216 ? 18.595 -2.670 -8.093 1.00 96.38 216 THR A O 1
ATOM 1679 N N . LEU A 1 217 ? 18.213 -1.516 -6.212 1.00 93.44 217 LEU A N 1
ATOM 1680 C CA . LEU A 1 217 ? 18.692 -0.234 -6.740 1.00 93.44 217 LEU A CA 1
ATOM 1681 C C . LEU A 1 217 ? 20.181 -0.282 -7.120 1.00 93.44 217 LEU A C 1
ATOM 1683 O O . LEU A 1 217 ? 20.581 0.306 -8.125 1.00 93.44 217 LEU A O 1
ATOM 1687 N N . ALA A 1 218 ? 21.004 -0.995 -6.345 1.00 95.38 218 ALA A N 1
ATOM 1688 C CA . ALA A 1 218 ? 22.428 -1.153 -6.626 1.00 95.38 218 ALA A CA 1
ATOM 1689 C C . ALA A 1 218 ? 22.703 -2.053 -7.845 1.00 95.38 218 ALA A C 1
ATOM 1691 O O . ALA A 1 218 ? 23.610 -1.754 -8.628 1.00 95.38 218 ALA A O 1
ATOM 1692 N N . GLU A 1 219 ? 21.934 -3.134 -8.005 1.00 96.12 219 GLU A N 1
ATOM 1693 C CA . GLU A 1 219 ? 22.062 -4.112 -9.096 1.00 96.12 219 GLU A CA 1
ATOM 1694 C C . GLU A 1 219 ? 21.437 -3.622 -10.413 1.00 96.12 219 GLU A C 1
ATOM 1696 O O . GLU A 1 219 ? 21.919 -3.976 -11.490 1.00 96.12 219 GLU A O 1
ATOM 1701 N N . HIS A 1 220 ? 20.408 -2.772 -10.342 1.00 94.25 220 HIS A N 1
ATOM 1702 C CA . HIS A 1 220 ? 19.596 -2.343 -11.484 1.00 94.25 220 HIS A CA 1
ATOM 1703 C C . HIS A 1 220 ? 19.615 -0.820 -11.698 1.00 94.25 220 HIS A C 1
ATOM 1705 O O . HIS A 1 220 ? 18.575 -0.173 -11.806 1.00 94.25 220 HIS A O 1
ATOM 1711 N N . GLN A 1 221 ? 20.811 -0.233 -11.787 1.00 91.19 221 GLN A N 1
ATOM 1712 C CA . GLN A 1 221 ? 21.000 1.220 -11.957 1.00 91.19 221 GLN A CA 1
ATOM 1713 C C . GLN A 1 221 ? 20.493 1.765 -13.305 1.00 91.19 221 GLN A C 1
ATOM 1715 O O . GLN A 1 221 ? 20.314 2.971 -13.453 1.00 91.19 221 GLN A O 1
ATOM 1720 N N . ASP A 1 222 ? 20.281 0.891 -14.291 1.00 92.00 222 ASP A N 1
ATOM 1721 C CA . ASP A 1 222 ? 19.761 1.209 -15.624 1.00 92.00 222 ASP A CA 1
ATOM 1722 C C . ASP A 1 222 ? 18.228 1.068 -15.734 1.00 92.00 222 ASP A C 1
ATOM 1724 O O . ASP A 1 222 ? 17.660 1.304 -16.805 1.00 92.00 222 ASP A O 1
ATOM 1728 N N . VAL A 1 223 ? 17.545 0.737 -14.630 1.00 93.25 223 VAL A N 1
ATOM 1729 C CA . VAL A 1 223 ? 16.080 0.705 -14.548 1.00 93.25 223 VAL A CA 1
ATOM 1730 C C . VAL A 1 223 ? 15.525 2.100 -14.282 1.00 93.25 223 VAL A C 1
ATOM 1732 O O . VAL A 1 223 ? 15.823 2.731 -13.272 1.00 93.25 223 VAL A O 1
ATOM 1735 N N . ALA A 1 224 ? 14.649 2.551 -15.177 1.00 87.69 224 ALA A N 1
ATOM 1736 C CA . ALA A 1 224 ? 13.916 3.804 -15.063 1.00 87.69 224 ALA A CA 1
ATOM 1737 C C . ALA A 1 224 ? 12.866 3.769 -13.947 1.00 87.69 224 ALA A C 1
ATOM 1739 O O . ALA A 1 224 ? 12.701 4.730 -13.197 1.00 87.69 224 ALA A O 1
ATOM 1740 N N . VAL A 1 225 ? 12.096 2.677 -13.895 1.00 90.25 225 VAL A N 1
ATOM 1741 C CA . VAL A 1 225 ? 10.905 2.547 -13.053 1.00 90.25 225 VAL A CA 1
ATOM 1742 C C . VAL A 1 225 ? 10.739 1.109 -12.578 1.00 90.25 225 VAL A C 1
ATOM 1744 O O . VAL A 1 225 ? 10.829 0.168 -13.366 1.00 90.25 225 VAL A O 1
ATOM 1747 N N . PHE A 1 226 ? 10.410 0.968 -11.295 1.00 93.69 226 PHE A N 1
ATOM 1748 C CA . PHE A 1 226 ? 9.971 -0.273 -10.667 1.00 93.69 226 PHE A CA 1
ATOM 1749 C C . PHE A 1 226 ? 8.444 -0.278 -10.553 1.00 93.69 226 PHE A C 1
ATOM 1751 O O . PHE A 1 226 ? 7.860 0.533 -9.833 1.00 93.69 226 PHE A O 1
ATOM 1758 N N . MET A 1 227 ? 7.787 -1.172 -11.285 1.00 94.31 227 MET A N 1
ATOM 1759 C CA . MET A 1 227 ? 6.338 -1.204 -11.431 1.00 94.31 227 MET A CA 1
ATOM 1760 C C . MET A 1 227 ? 5.707 -2.294 -10.577 1.00 94.31 227 MET A C 1
ATOM 1762 O O . MET A 1 227 ? 5.917 -3.484 -10.803 1.00 94.31 227 MET A O 1
ATOM 1766 N N . THR A 1 228 ? 4.863 -1.874 -9.638 1.00 93.56 228 THR A N 1
ATOM 1767 C CA . THR A 1 228 ? 3.839 -2.735 -9.034 1.00 93.56 228 THR A CA 1
ATOM 1768 C C . THR A 1 228 ? 2.576 -2.733 -9.908 1.00 93.56 228 THR A C 1
ATOM 1770 O O . THR A 1 228 ? 2.429 -1.833 -10.747 1.00 93.56 228 THR A O 1
ATOM 1773 N N . PRO A 1 229 ? 1.618 -3.659 -9.698 1.00 91.88 229 PRO A N 1
ATOM 1774 C CA . PRO A 1 229 ? 0.353 -3.661 -10.439 1.00 91.88 229 PRO A CA 1
ATOM 1775 C C . PRO A 1 229 ? -0.370 -2.310 -10.409 1.00 91.88 229 PRO A C 1
ATOM 1777 O O . PRO A 1 229 ? -0.765 -1.772 -11.444 1.00 91.88 229 PRO A O 1
ATOM 1780 N N . MET A 1 230 ? -0.447 -1.697 -9.224 1.00 91.31 230 MET A N 1
ATOM 1781 C CA . MET A 1 230 ? -1.058 -0.380 -9.053 1.00 91.31 230 MET A CA 1
ATOM 1782 C C . MET A 1 230 ? -0.250 0.754 -9.691 1.00 91.31 230 MET A C 1
ATOM 1784 O O . MET A 1 230 ? -0.845 1.762 -10.067 1.00 91.31 230 MET A O 1
ATOM 1788 N N . TRP A 1 231 ? 1.072 0.619 -9.840 1.00 89.88 231 TRP A N 1
ATOM 1789 C CA . TRP A 1 231 ? 1.872 1.590 -10.592 1.00 89.88 231 TRP A CA 1
ATOM 1790 C C . TRP A 1 231 ? 1.532 1.517 -12.075 1.00 89.88 231 TRP A C 1
ATOM 1792 O O . TRP A 1 231 ? 1.112 2.510 -12.666 1.00 89.88 231 TRP A O 1
ATOM 1802 N N . ALA A 1 232 ? 1.634 0.318 -12.649 1.00 91.50 232 ALA A N 1
ATOM 1803 C CA . ALA A 1 232 ? 1.397 0.079 -14.064 1.00 91.50 232 ALA A CA 1
ATOM 1804 C C . ALA A 1 232 ? -0.027 0.479 -14.477 1.00 91.50 232 ALA A C 1
ATOM 1806 O O . ALA A 1 232 ? -0.198 1.223 -15.434 1.00 91.50 232 ALA A O 1
ATOM 1807 N N . ALA A 1 233 ? -1.059 0.116 -13.712 1.00 89.88 233 ALA A N 1
ATOM 1808 C CA . ALA A 1 233 ? -2.440 0.494 -14.038 1.00 89.88 233 ALA A CA 1
ATOM 1809 C C . ALA A 1 233 ? -2.689 2.008 -14.096 1.00 89.88 233 ALA A C 1
ATOM 1811 O O . ALA A 1 233 ? -3.690 2.461 -14.652 1.00 89.88 233 ALA A O 1
ATOM 1812 N N . ASN A 1 234 ? -1.796 2.803 -13.510 1.00 86.38 234 ASN A N 1
ATOM 1813 C CA . ASN A 1 234 ? -1.949 4.242 -13.418 1.00 86.38 234 ASN A CA 1
ATOM 1814 C C . ASN A 1 234 ? -0.785 5.007 -14.057 1.00 86.38 234 ASN A C 1
ATOM 1816 O O . ASN A 1 234 ? -0.688 6.213 -13.830 1.00 86.38 234 ASN A O 1
ATOM 1820 N N . TRP A 1 235 ? 0.058 4.359 -14.874 1.00 84.50 235 TRP A N 1
ATOM 1821 C CA . TRP A 1 235 ? 1.278 4.985 -15.398 1.00 84.50 235 TRP A CA 1
ATOM 1822 C C . TRP A 1 235 ? 0.996 6.281 -16.188 1.00 84.50 235 TRP A C 1
ATOM 1824 O O . TRP A 1 235 ? 1.724 7.265 -16.064 1.00 84.50 235 TRP A O 1
ATOM 1834 N N . ARG A 1 236 ? -0.146 6.321 -16.891 1.00 78.94 236 ARG A N 1
ATOM 1835 C CA . ARG A 1 236 ? -0.690 7.487 -17.624 1.00 78.94 236 ARG A CA 1
ATOM 1836 C C . ARG A 1 236 ? -1.281 8.595 -16.741 1.00 78.94 236 ARG A C 1
ATOM 1838 O O . ARG A 1 236 ? -1.633 9.679 -17.184 1.00 78.94 236 ARG A O 1
ATOM 1845 N N . ILE A 1 237 ? -1.533 8.314 -15.474 1.00 69.19 237 ILE A N 1
ATOM 1846 C CA . ILE A 1 237 ? -1.984 9.336 -14.522 1.00 69.19 237 ILE A CA 1
ATOM 1847 C C . ILE A 1 237 ? -0.757 9.908 -13.817 1.00 69.19 237 ILE A C 1
ATOM 1849 O O . ILE A 1 237 ? -0.676 11.116 -13.598 1.00 69.19 237 ILE A O 1
ATOM 1853 N N . THR A 1 238 ? 0.219 9.053 -13.509 1.00 56.47 238 THR A N 1
ATOM 1854 C CA . THR A 1 238 ? 1.475 9.425 -12.853 1.00 56.47 238 THR A CA 1
ATOM 1855 C C . THR A 1 238 ? 2.441 10.195 -13.755 1.00 56.47 238 THR A C 1
ATOM 1857 O O . THR A 1 238 ? 3.217 10.989 -13.235 1.00 56.47 238 THR A O 1
ATOM 1860 N N . ASP A 1 239 ? 2.363 10.048 -15.082 1.00 50.09 239 ASP A N 1
ATOM 1861 C CA . ASP A 1 239 ? 3.091 10.897 -16.046 1.00 50.09 239 ASP A CA 1
ATOM 1862 C C . ASP A 1 239 ? 2.417 12.273 -16.285 1.00 50.09 239 ASP A C 1
ATOM 1864 O O . ASP A 1 239 ? 2.954 13.143 -16.977 1.00 50.09 239 ASP A O 1
ATOM 1868 N N . GLY A 1 240 ? 1.236 12.500 -15.693 1.00 45.09 240 GLY A N 1
ATOM 1869 C CA . GLY A 1 240 ? 0.449 13.715 -15.872 1.00 45.09 240 GLY A CA 1
ATOM 1870 C C . GLY A 1 240 ? -0.353 13.788 -17.178 1.00 45.09 240 GLY A C 1
ATOM 1871 O O . GLY A 1 240 ? -0.861 14.868 -17.491 1.00 45.09 240 GLY A O 1
ATOM 1872 N N . SER A 1 241 ? -0.544 12.691 -17.920 1.00 39.00 241 SER A N 1
ATOM 1873 C CA . SER A 1 241 ? -1.371 12.620 -19.140 1.00 39.00 241 SER A CA 1
ATOM 1874 C C . SER A 1 241 ? -2.882 12.562 -18.848 1.00 39.00 241 SER A C 1
ATOM 1876 O O . SER A 1 241 ? -3.684 11.868 -19.476 1.00 39.00 241 SER A O 1
ATOM 1878 N N . SER A 1 242 ? -3.319 13.441 -17.941 1.00 35.59 242 SER A N 1
ATOM 1879 C CA . SER A 1 242 ? -4.693 13.939 -17.951 1.00 35.59 242 SER A CA 1
ATOM 1880 C C . SER A 1 242 ? -4.953 14.580 -19.320 1.00 35.59 242 SER A C 1
ATOM 1882 O O . SER A 1 242 ? -4.169 15.411 -19.776 1.00 35.59 242 SER A O 1
ATOM 1884 N N . LYS A 1 243 ? -6.048 14.184 -19.980 1.00 38.00 243 LYS A N 1
ATOM 1885 C CA . LYS A 1 243 ? -6.432 14.451 -21.387 1.00 38.00 243 LYS A CA 1
ATOM 1886 C C . LYS A 1 243 ? -6.510 15.930 -21.842 1.00 38.00 243 LYS A C 1
ATOM 1888 O O . LYS A 1 243 ? -7.076 16.204 -22.895 1.00 38.00 243 LYS A O 1
ATOM 1893 N N . SER A 1 244 ? -5.958 16.888 -21.101 1.00 33.94 244 SER A N 1
ATOM 1894 C CA . SER A 1 244 ? -5.981 18.321 -21.413 1.00 33.94 244 SER A CA 1
ATOM 1895 C C . SER A 1 244 ? -4.628 18.941 -21.804 1.00 33.94 244 SER A C 1
ATOM 1897 O O . SER A 1 244 ? -4.614 20.128 -22.110 1.00 33.94 244 SER A O 1
ATOM 1899 N N . ALA A 1 245 ? -3.505 18.203 -21.828 1.00 34.25 245 ALA A N 1
ATOM 1900 C CA . ALA A 1 245 ? -2.185 18.769 -22.197 1.00 34.25 245 ALA A CA 1
ATOM 1901 C C . ALA A 1 245 ? -1.205 17.771 -22.877 1.00 34.25 245 ALA A C 1
ATOM 1903 O O . ALA A 1 245 ? 0.012 17.874 -22.736 1.00 34.25 245 ALA A O 1
ATOM 1904 N N . GLY A 1 246 ? -1.729 16.759 -23.573 1.00 40.50 246 GL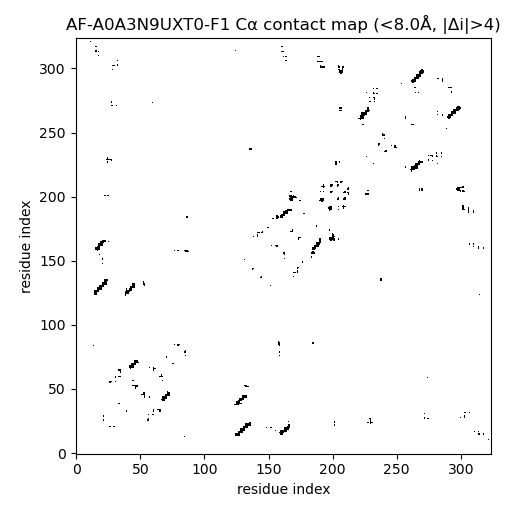Y A N 1
ATOM 1905 C CA . GLY A 1 246 ? -1.040 15.489 -23.852 1.00 40.50 246 GLY A CA 1
ATOM 1906 C C . GLY A 1 246 ? -0.063 15.400 -25.033 1.00 40.50 246 GLY A C 1
ATOM 1907 O O . GLY A 1 246 ? -0.148 14.421 -25.761 1.00 40.50 246 GLY A O 1
ATOM 1908 N N . LEU A 1 247 ? 0.874 16.333 -25.229 1.00 38.59 247 LEU A N 1
ATOM 1909 C CA . LEU A 1 247 ? 1.959 16.128 -26.219 1.00 38.59 247 LEU A CA 1
ATOM 1910 C C . LEU A 1 247 ? 3.359 16.561 -25.752 1.00 38.59 247 LEU A C 1
ATOM 1912 O O . LEU A 1 247 ? 4.339 15.968 -26.194 1.00 38.59 247 LEU A O 1
ATOM 1916 N N . ASP A 1 248 ? 3.481 17.535 -24.846 1.00 46.16 248 ASP A N 1
ATOM 1917 C CA . ASP A 1 248 ? 4.802 18.065 -24.460 1.00 46.16 248 ASP A CA 1
ATOM 1918 C C . ASP A 1 248 ? 5.536 17.193 -23.425 1.00 46.16 248 ASP A C 1
ATOM 1920 O O . ASP A 1 248 ? 6.732 16.959 -23.546 1.00 46.16 248 ASP A O 1
ATOM 1924 N N . LYS A 1 249 ? 4.830 16.618 -22.443 1.00 52.25 249 LYS A N 1
ATOM 1925 C CA . LYS A 1 249 ? 5.485 15.970 -21.286 1.00 52.25 249 LYS A CA 1
ATOM 1926 C C . LYS A 1 249 ? 5.979 14.541 -21.512 1.00 52.25 249 LYS A C 1
ATOM 1928 O O . LYS A 1 249 ? 6.949 14.132 -20.883 1.00 52.25 249 LYS A O 1
ATOM 1933 N N . SER A 1 250 ? 5.367 13.788 -22.430 1.00 56.59 250 SER A N 1
ATOM 1934 C CA . SER A 1 250 ? 5.907 12.478 -22.837 1.00 56.59 250 SER A CA 1
ATOM 1935 C C . SER A 1 250 ? 7.303 12.635 -23.439 1.00 56.59 250 SER A C 1
ATOM 1937 O O . SER A 1 250 ? 8.169 11.797 -23.210 1.00 56.59 250 SER A O 1
ATOM 1939 N N . ARG A 1 251 ? 7.534 13.741 -24.160 1.00 57.12 251 ARG A N 1
ATOM 1940 C CA . ARG A 1 251 ? 8.837 14.077 -24.741 1.00 57.12 251 ARG A CA 1
ATOM 1941 C C . ARG A 1 251 ? 9.840 14.493 -23.665 1.00 57.12 251 ARG A C 1
ATOM 1943 O O . ARG A 1 251 ? 11.014 14.169 -23.806 1.00 57.12 251 ARG A O 1
ATOM 1950 N N . ASP A 1 252 ? 9.390 15.141 -22.588 1.00 63.59 252 ASP A N 1
ATOM 1951 C CA . ASP A 1 252 ? 10.237 15.478 -21.433 1.00 63.59 252 ASP A CA 1
ATOM 1952 C C . ASP A 1 252 ? 10.696 14.227 -20.675 1.00 63.59 252 ASP A C 1
ATOM 1954 O O . ASP A 1 252 ? 11.878 14.105 -20.353 1.00 63.59 252 ASP A O 1
ATOM 1958 N N . MET A 1 253 ? 9.792 13.270 -20.431 1.00 67.50 253 MET A N 1
ATOM 1959 C CA . MET A 1 253 ? 10.155 11.991 -19.815 1.00 67.50 253 MET A CA 1
ATOM 1960 C C . MET A 1 253 ? 11.088 11.196 -20.731 1.00 67.50 253 MET A C 1
ATOM 1962 O O . MET A 1 253 ? 12.138 10.753 -20.285 1.00 67.50 253 MET A O 1
ATOM 1966 N N . GLU A 1 254 ? 10.779 11.091 -22.022 1.00 67.06 254 GLU A N 1
ATOM 1967 C CA . GLU A 1 254 ? 11.645 10.419 -22.995 1.00 67.06 254 GLU A CA 1
ATOM 1968 C C . GLU A 1 254 ? 13.047 11.060 -23.062 1.00 67.06 254 GLU A C 1
ATOM 1970 O O . GLU A 1 254 ? 14.062 10.358 -23.060 1.00 67.06 254 GLU A O 1
ATOM 1975 N N . ALA A 1 255 ? 13.132 12.395 -23.062 1.00 66.19 255 ALA A N 1
ATOM 1976 C CA . ALA A 1 255 ? 14.400 13.122 -23.040 1.00 66.19 255 ALA A CA 1
ATOM 1977 C C . ALA A 1 255 ? 15.172 12.911 -21.727 1.00 66.19 255 ALA A C 1
ATOM 1979 O O . ALA A 1 255 ? 16.393 12.740 -21.756 1.00 66.19 255 ALA A O 1
ATOM 1980 N N . MET A 1 256 ? 14.475 12.879 -20.587 1.00 70.94 256 MET A N 1
ATOM 1981 C CA . MET A 1 256 ? 15.060 12.590 -19.277 1.00 70.94 256 MET A CA 1
ATOM 1982 C C . MET A 1 256 ? 15.610 11.160 -19.213 1.00 70.94 256 MET A C 1
ATOM 1984 O O . MET A 1 256 ? 16.745 10.966 -18.777 1.00 70.94 256 MET A O 1
ATOM 1988 N N . LEU A 1 257 ? 14.845 10.174 -19.689 1.00 74.94 257 LEU A N 1
ATOM 1989 C CA . LEU A 1 257 ? 15.253 8.769 -19.708 1.00 74.94 257 LEU A CA 1
ATOM 1990 C C . LEU A 1 257 ? 16.508 8.566 -20.564 1.00 74.94 257 LEU A C 1
ATOM 1992 O O . LEU A 1 257 ? 17.491 7.984 -20.097 1.00 74.94 257 LEU A O 1
ATOM 1996 N N . LYS A 1 258 ? 16.527 9.151 -21.770 1.00 70.31 258 LYS A N 1
ATOM 1997 C CA . LYS A 1 258 ? 17.695 9.122 -22.665 1.00 70.31 258 LYS A CA 1
ATOM 1998 C C . LYS A 1 258 ? 18.904 9.850 -22.073 1.00 70.31 258 LYS A C 1
ATOM 2000 O O . LYS A 1 258 ? 20.028 9.371 -22.203 1.00 70.31 258 LYS A O 1
ATOM 2005 N N . GLY A 1 259 ? 18.692 10.985 -21.401 1.00 69.81 259 GLY A N 1
ATOM 2006 C CA . GLY A 1 259 ? 19.755 11.761 -20.754 1.00 69.81 259 GLY A CA 1
ATOM 2007 C C . GLY A 1 259 ? 20.418 11.043 -19.574 1.00 69.81 259 GLY A C 1
ATOM 2008 O O . GLY A 1 259 ? 21.616 11.219 -19.348 1.00 69.81 259 GLY A O 1
ATOM 2009 N N . LEU A 1 260 ? 19.664 10.204 -18.857 1.00 74.19 260 LEU A N 1
ATOM 2010 C CA . LEU A 1 260 ? 20.124 9.456 -17.680 1.00 74.19 260 LEU A CA 1
ATOM 2011 C C . LEU A 1 260 ? 20.546 8.010 -17.993 1.00 74.19 260 LEU A C 1
ATOM 2013 O O . LEU A 1 260 ? 20.925 7.282 -17.082 1.00 74.19 260 LEU A O 1
ATOM 2017 N N . LYS A 1 261 ? 20.563 7.618 -19.277 1.00 80.88 261 LYS A N 1
ATOM 2018 C CA . LYS A 1 261 ? 20.929 6.271 -19.759 1.00 80.88 261 LYS A CA 1
ATOM 2019 C C . LYS A 1 261 ? 20.084 5.142 -19.157 1.00 80.88 261 LYS A C 1
ATOM 2021 O O . LYS A 1 261 ? 20.574 4.021 -19.032 1.00 80.88 261 LYS A O 1
ATOM 2026 N N . PHE A 1 262 ? 18.831 5.419 -18.810 1.00 88.75 262 PHE A N 1
ATOM 2027 C CA . PHE A 1 262 ? 17.916 4.345 -18.452 1.00 88.75 262 PHE A CA 1
ATOM 2028 C C . PHE A 1 262 ? 17.557 3.547 -19.701 1.00 88.75 262 PHE A C 1
ATOM 2030 O O . PHE A 1 262 ? 17.229 4.122 -20.738 1.00 88.75 262 PHE A O 1
ATOM 2037 N N . SER A 1 263 ? 17.632 2.227 -19.594 1.00 92.06 263 SER A N 1
ATOM 2038 C CA . SER A 1 263 ? 17.345 1.294 -20.685 1.00 92.06 263 SER A CA 1
ATOM 2039 C C . SER A 1 263 ? 16.295 0.261 -20.308 1.00 92.06 263 SER A C 1
ATOM 2041 O O . SER A 1 263 ? 15.869 -0.488 -21.182 1.00 92.06 263 SER A O 1
ATOM 2043 N N . LYS A 1 264 ? 15.879 0.199 -19.035 1.00 95.38 264 LYS A N 1
ATOM 2044 C CA . LYS A 1 264 ? 14.987 -0.847 -18.533 1.00 95.38 264 LYS A CA 1
ATOM 2045 C C . LYS A 1 264 ? 13.791 -0.328 -17.751 1.00 95.38 264 LYS A C 1
ATOM 2047 O O . LYS A 1 264 ? 13.827 0.737 -17.140 1.00 95.38 264 LYS A O 1
ATOM 2052 N N . VAL A 1 265 ? 12.756 -1.154 -17.702 1.00 95.88 265 VAL A N 1
ATOM 2053 C CA . VAL A 1 265 ? 11.638 -1.077 -16.760 1.00 95.88 265 VAL A CA 1
ATOM 2054 C C . VAL A 1 265 ? 11.537 -2.406 -16.018 1.00 95.88 265 VAL A C 1
ATOM 2056 O O . VAL A 1 265 ? 11.638 -3.471 -16.623 1.00 95.88 265 VAL A O 1
ATOM 2059 N N . ALA A 1 266 ? 1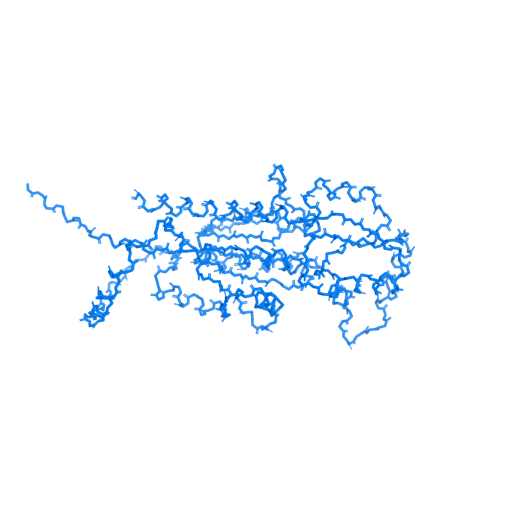1.350 -2.356 -14.702 1.00 96.94 266 ALA A N 1
ATOM 2060 C CA . ALA A 1 266 ? 11.238 -3.551 -13.880 1.00 96.94 266 ALA A CA 1
ATOM 2061 C C . ALA A 1 266 ? 9.786 -3.822 -13.494 1.00 96.94 266 ALA A C 1
ATOM 2063 O O . ALA A 1 266 ? 9.142 -2.987 -12.862 1.00 96.94 266 ALA A O 1
ATOM 2064 N N . ARG A 1 267 ? 9.290 -5.014 -13.816 1.00 97.06 267 ARG A N 1
ATOM 2065 C CA . ARG A 1 267 ? 8.027 -5.544 -13.305 1.00 97.06 267 ARG A CA 1
ATOM 2066 C C . ARG A 1 267 ? 8.281 -6.239 -11.970 1.00 97.06 267 ARG A C 1
ATOM 2068 O O . ARG A 1 267 ? 9.119 -7.132 -11.899 1.00 97.06 267 ARG A O 1
ATOM 2075 N N . ILE A 1 268 ? 7.559 -5.850 -10.921 1.00 97.44 268 ILE A N 1
ATOM 2076 C CA . ILE A 1 268 ? 7.625 -6.517 -9.615 1.00 97.44 268 ILE A CA 1
ATOM 2077 C C . ILE A 1 268 ? 6.457 -7.492 -9.492 1.00 97.44 268 ILE A C 1
ATOM 2079 O O . ILE A 1 268 ? 5.302 -7.083 -9.363 1.00 97.44 268 ILE A O 1
ATOM 2083 N N . ASP A 1 269 ? 6.769 -8.784 -9.480 1.00 95.44 269 ASP A N 1
ATOM 2084 C CA . ASP A 1 269 ? 5.788 -9.840 -9.265 1.00 95.44 269 ASP A CA 1
ATOM 2085 C C . ASP A 1 269 ? 5.487 -10.021 -7.775 1.00 95.44 269 ASP A C 1
ATOM 2087 O O . ASP A 1 269 ? 6.263 -10.630 -7.039 1.00 95.44 269 ASP A O 1
ATOM 2091 N N . THR A 1 270 ? 4.352 -9.503 -7.309 1.00 94.38 270 THR A N 1
ATOM 2092 C CA . THR A 1 270 ? 3.904 -9.696 -5.921 1.00 94.38 270 THR A CA 1
ATOM 2093 C C . THR A 1 270 ? 3.072 -10.968 -5.725 1.00 94.38 270 THR A C 1
ATOM 2095 O O . THR A 1 270 ? 2.644 -11.255 -4.604 1.00 94.38 270 THR A O 1
ATOM 2098 N N . GLY A 1 271 ? 2.804 -11.727 -6.795 1.00 94.62 271 GLY A N 1
ATOM 2099 C CA . GLY A 1 271 ? 1.879 -12.861 -6.798 1.00 94.62 271 GLY A CA 1
ATOM 2100 C C . GLY A 1 271 ? 0.398 -12.471 -6.683 1.00 94.62 271 GLY A C 1
ATOM 2101 O O . GLY A 1 271 ? -0.458 -13.341 -6.506 1.00 94.62 271 GLY A O 1
ATOM 2102 N N . LEU A 1 272 ? 0.073 -11.175 -6.750 1.00 94.69 272 LEU A N 1
ATOM 2103 C CA . LEU A 1 272 ? -1.298 -10.662 -6.715 1.00 94.69 272 LEU A CA 1
ATOM 2104 C C . LEU A 1 272 ? -1.854 -10.509 -8.134 1.00 94.69 272 LEU A C 1
ATOM 2106 O O . LEU A 1 272 ? -1.159 -10.072 -9.043 1.00 94.69 272 LEU A O 1
ATOM 2110 N N . CYS A 1 273 ? -3.133 -10.842 -8.316 1.00 93.12 273 CYS A N 1
ATOM 2111 C CA . CYS A 1 273 ? -3.807 -10.836 -9.621 1.00 93.12 273 CYS A CA 1
ATOM 2112 C C . CYS A 1 273 ? -5.098 -10.000 -9.624 1.00 93.12 273 CYS A C 1
ATOM 2114 O O . CYS A 1 273 ? -6.057 -10.316 -10.326 1.00 93.12 273 CYS A O 1
ATOM 2116 N N . PHE A 1 274 ? -5.151 -8.935 -8.818 1.00 93.88 274 PHE A N 1
ATOM 2117 C CA . PHE A 1 274 ? -6.318 -8.043 -8.764 1.00 93.88 274 PHE A CA 1
ATOM 2118 C C . PHE A 1 274 ? -6.344 -7.013 -9.897 1.00 93.88 274 PHE A C 1
ATOM 2120 O O . PHE A 1 274 ? -7.383 -6.393 -10.125 1.00 93.88 274 PHE A O 1
ATOM 2127 N N . GLU A 1 275 ? -5.226 -6.860 -10.606 1.00 92.81 275 GLU A N 1
ATOM 2128 C CA . GLU A 1 275 ? -5.074 -5.966 -11.743 1.00 92.81 275 GLU A CA 1
ATOM 2129 C C . GLU A 1 275 ? -4.846 -6.780 -13.029 1.00 92.81 275 GLU A C 1
ATOM 2131 O O . GLU A 1 275 ? -3.718 -7.178 -13.325 1.00 92.81 275 GLU A O 1
ATOM 2136 N N . PRO A 1 276 ? -5.906 -7.073 -13.803 1.00 88.56 276 PRO A N 1
ATOM 2137 C CA . PRO A 1 276 ? -5.808 -7.978 -14.948 1.00 88.56 276 PRO A CA 1
ATOM 2138 C C . PRO A 1 276 ? -4.941 -7.422 -16.084 1.00 88.56 276 PRO A C 1
ATOM 2140 O O . PRO A 1 276 ? -4.400 -8.201 -16.858 1.00 88.56 276 PRO A O 1
ATOM 2143 N N . GLY A 1 277 ? -4.798 -6.096 -16.182 1.00 90.88 277 GLY A N 1
ATOM 2144 C CA . GLY A 1 277 ? -3.992 -5.439 -17.213 1.00 90.88 277 GLY A CA 1
ATOM 2145 C C . GLY A 1 277 ? -2.535 -5.205 -16.819 1.00 90.88 277 GLY A C 1
ATOM 2146 O O . GLY A 1 277 ? -1.893 -4.363 -17.434 1.00 90.88 277 GLY A O 1
ATOM 2147 N N . PHE A 1 278 ? -2.015 -5.842 -15.763 1.00 94.00 278 PHE A N 1
ATOM 2148 C CA . PHE A 1 278 ? -0.670 -5.531 -15.268 1.00 94.00 278 PHE A CA 1
ATOM 2149 C C . PHE A 1 278 ? 0.414 -5.737 -16.337 1.00 94.00 278 PHE A C 1
ATOM 2151 O O . PHE A 1 278 ? 1.150 -4.795 -16.617 1.00 94.00 278 PHE A O 1
ATOM 2158 N N . GLU A 1 279 ? 0.468 -6.916 -16.964 1.00 93.19 279 GLU A N 1
ATOM 2159 C CA . GLU A 1 279 ? 1.435 -7.216 -18.035 1.00 93.19 279 GLU A CA 1
ATOM 2160 C C . GLU A 1 279 ? 1.309 -6.223 -19.192 1.00 93.19 279 GLU A C 1
ATOM 2162 O O . GLU A 1 279 ? 2.277 -5.546 -19.531 1.00 93.19 279 GLU A O 1
ATOM 2167 N N . ASP A 1 280 ? 0.093 -6.075 -19.728 1.00 94.94 280 ASP A N 1
ATOM 2168 C CA . ASP A 1 280 ? -0.182 -5.207 -20.873 1.00 94.94 280 ASP A CA 1
ATOM 2169 C C . ASP A 1 280 ? 0.239 -3.759 -20.594 1.00 94.94 280 ASP A C 1
ATOM 2171 O O . ASP A 1 280 ? 0.804 -3.099 -21.460 1.00 94.94 280 ASP A O 1
ATOM 2175 N N . ASN A 1 281 ? 0.004 -3.259 -19.376 1.00 94.88 281 ASN A N 1
ATOM 2176 C CA . ASN A 1 281 ? 0.386 -1.903 -18.984 1.00 94.88 281 ASN A CA 1
ATOM 2177 C C . ASN A 1 281 ? 1.906 -1.726 -18.861 1.00 94.88 281 ASN A C 1
ATOM 2179 O O . ASN A 1 281 ? 2.408 -0.644 -19.172 1.00 94.88 281 ASN A O 1
ATOM 2183 N N . VAL A 1 282 ? 2.633 -2.750 -18.398 1.00 94.88 282 VAL A N 1
ATOM 2184 C CA . VAL A 1 282 ? 4.103 -2.720 -18.347 1.00 94.88 282 VAL A CA 1
ATOM 2185 C C . VAL A 1 282 ? 4.674 -2.737 -19.763 1.00 94.88 282 VAL A C 1
ATOM 2187 O O . VAL A 1 282 ? 5.544 -1.924 -20.068 1.00 94.88 282 VAL A O 1
ATOM 2190 N N . ASP A 1 283 ? 4.162 -3.608 -20.634 1.00 94.81 283 ASP A N 1
ATOM 2191 C CA . ASP A 1 283 ? 4.618 -3.733 -22.024 1.00 94.81 283 ASP A CA 1
ATOM 2192 C C . ASP A 1 283 ? 4.336 -2.462 -22.834 1.00 94.81 283 ASP A C 1
ATOM 2194 O O . ASP A 1 283 ? 5.171 -1.998 -23.608 1.00 94.81 283 ASP A O 1
ATOM 2198 N N . ASP A 1 284 ? 3.178 -1.850 -22.609 1.00 93.75 284 ASP A N 1
ATOM 2199 C CA . ASP A 1 284 ? 2.777 -0.583 -23.211 1.00 93.75 284 ASP A CA 1
ATOM 2200 C C . ASP A 1 284 ? 3.663 0.588 -22.750 1.00 93.75 284 ASP A C 1
ATOM 2202 O O . ASP A 1 284 ? 4.103 1.391 -23.577 1.00 93.75 284 ASP A O 1
ATOM 2206 N N . PHE A 1 285 ? 4.026 0.658 -21.463 1.00 92.31 285 PHE A N 1
ATOM 2207 C CA . PHE A 1 285 ? 5.018 1.630 -20.990 1.00 92.31 285 PHE A CA 1
ATOM 2208 C C . PHE A 1 285 ? 6.404 1.369 -21.596 1.00 92.31 285 PHE A C 1
ATOM 2210 O O . PHE A 1 285 ? 7.043 2.295 -22.096 1.00 92.31 285 PHE A O 1
ATOM 2217 N N . ALA A 1 286 ? 6.860 0.113 -21.584 1.00 93.62 286 ALA A N 1
ATOM 2218 C CA . ALA A 1 286 ? 8.154 -0.289 -22.129 1.00 93.62 286 ALA A CA 1
ATOM 2219 C C . ALA A 1 286 ? 8.277 0.098 -23.610 1.00 93.62 286 ALA A C 1
ATOM 2221 O O . ALA A 1 286 ? 9.243 0.746 -24.006 1.00 93.62 286 ALA A O 1
ATOM 2222 N N . GLY A 1 287 ? 7.254 -0.218 -24.409 1.00 91.94 287 GLY A N 1
ATOM 2223 C CA . GLY A 1 287 ? 7.192 0.130 -25.826 1.00 91.94 287 GLY A CA 1
ATOM 2224 C C . GLY A 1 287 ? 7.074 1.634 -26.082 1.00 91.94 287 GLY A C 1
ATOM 2225 O O . GLY A 1 287 ? 7.650 2.128 -27.048 1.00 91.94 287 GLY A O 1
ATOM 2226 N N . THR A 1 288 ? 6.380 2.378 -25.213 1.00 89.00 288 THR A N 1
ATOM 2227 C CA . THR A 1 288 ? 6.254 3.843 -25.332 1.00 89.00 288 THR A CA 1
ATOM 2228 C C . THR A 1 288 ? 7.603 4.550 -25.178 1.00 89.00 288 THR A C 1
ATOM 2230 O O . THR A 1 288 ? 7.855 5.538 -25.865 1.00 89.00 288 THR A O 1
ATOM 2233 N N . PHE A 1 289 ? 8.473 4.046 -24.299 1.00 87.12 289 PHE A N 1
ATOM 2234 C CA . PHE A 1 289 ? 9.753 4.682 -23.968 1.00 87.12 289 PHE A CA 1
ATOM 2235 C C . PHE A 1 289 ? 10.990 3.934 -24.490 1.00 87.12 289 PHE A C 1
ATOM 2237 O O . PHE A 1 289 ? 12.104 4.331 -24.155 1.00 87.12 289 PHE A O 1
ATOM 2244 N N . ASP A 1 290 ? 10.803 2.904 -25.323 1.00 90.12 290 ASP A N 1
ATOM 2245 C CA . ASP A 1 290 ? 11.871 2.057 -25.884 1.00 90.12 290 ASP A CA 1
ATOM 2246 C C . ASP A 1 290 ? 12.778 1.445 -24.795 1.00 90.12 290 ASP A C 1
ATOM 2248 O O . ASP A 1 290 ? 14.003 1.558 -24.823 1.00 90.12 290 ASP A O 1
ATOM 2252 N N . LEU A 1 291 ? 12.150 0.838 -23.781 1.00 93.31 291 LEU A N 1
ATOM 2253 C CA . LEU A 1 291 ? 12.814 0.215 -22.633 1.00 93.31 291 LEU A CA 1
ATOM 2254 C C . LEU A 1 291 ? 12.713 -1.316 -22.690 1.00 93.31 291 LEU A C 1
ATOM 2256 O O . LEU A 1 291 ? 11.690 -1.880 -23.070 1.00 93.31 291 LEU A O 1
ATOM 2260 N N . GLU A 1 292 ? 13.756 -2.000 -22.226 1.00 95.75 292 GLU A N 1
ATOM 2261 C CA . GLU A 1 292 ? 13.759 -3.444 -21.993 1.00 95.75 292 GLU A CA 1
ATOM 2262 C C . GLU A 1 292 ? 13.015 -3.783 -20.690 1.00 95.75 292 GLU A C 1
ATOM 2264 O O . GLU A 1 292 ? 13.260 -3.198 -19.633 1.00 95.75 292 GLU A O 1
ATOM 2269 N N . ARG A 1 293 ? 12.117 -4.768 -20.737 1.00 96.19 293 ARG A N 1
ATOM 2270 C CA . ARG A 1 293 ? 11.422 -5.267 -19.547 1.00 96.19 293 ARG A CA 1
ATOM 2271 C C . ARG A 1 293 ? 12.286 -6.280 -18.799 1.00 96.19 293 ARG A C 1
ATOM 2273 O O . ARG A 1 293 ? 12.758 -7.245 -19.395 1.00 96.19 293 ARG A O 1
ATOM 2280 N N . ILE A 1 294 ? 12.415 -6.109 -17.485 1.00 97.19 294 ILE A N 1
ATOM 2281 C CA . ILE A 1 294 ? 12.976 -7.121 -16.582 1.00 97.19 294 ILE A CA 1
ATOM 2282 C C . ILE A 1 294 ? 11.952 -7.563 -15.537 1.00 97.19 294 ILE A C 1
ATOM 2284 O O . ILE A 1 294 ? 11.049 -6.809 -15.176 1.00 97.19 294 ILE A O 1
ATOM 2288 N N . GLU A 1 295 ? 12.131 -8.776 -15.023 1.00 97.12 295 GLU A N 1
ATOM 2289 C CA . GLU A 1 295 ? 11.286 -9.362 -13.983 1.00 97.12 295 GLU A CA 1
ATOM 2290 C C . GLU A 1 295 ? 12.001 -9.363 -12.636 1.00 97.12 295 GLU A C 1
ATOM 2292 O O . GLU A 1 295 ? 13.118 -9.870 -12.515 1.00 97.12 295 GLU A O 1
ATOM 2297 N N . LEU A 1 296 ? 11.327 -8.848 -11.613 1.00 97.69 296 LEU A N 1
ATOM 2298 C CA . LEU A 1 296 ? 11.769 -8.878 -10.228 1.00 97.69 296 LEU A CA 1
ATOM 2299 C C . LEU A 1 296 ? 10.754 -9.623 -9.372 1.00 97.69 296 LEU A C 1
ATOM 2301 O O . LEU A 1 296 ? 9.544 -9.462 -9.519 1.00 97.69 296 LEU A O 1
ATOM 2305 N N . SER A 1 297 ? 11.255 -10.417 -8.431 1.00 96.38 297 SER A N 1
ATOM 2306 C CA . SER A 1 297 ? 10.404 -11.065 -7.434 1.00 96.38 297 SER A CA 1
ATOM 2307 C C . SER A 1 297 ? 10.055 -10.089 -6.313 1.00 96.38 297 SER A C 1
ATOM 2309 O O . SER A 1 297 ? 10.935 -9.455 -5.735 1.00 96.38 297 SER A O 1
ATOM 2311 N N . GLY A 1 298 ? 8.772 -10.011 -5.982 1.00 96.31 298 GLY A N 1
ATOM 2312 C CA . GLY A 1 298 ? 8.243 -9.300 -4.828 1.00 96.31 298 GLY A CA 1
ATOM 2313 C C . GLY A 1 298 ? 7.345 -10.196 -3.975 1.00 96.31 298 GLY A C 1
ATOM 2314 O O . GLY A 1 298 ? 7.409 -11.425 -4.036 1.00 96.31 298 GLY A O 1
ATOM 2315 N N . GLY A 1 299 ? 6.496 -9.588 -3.149 1.00 96.25 299 GLY A N 1
ATOM 2316 C CA . GLY A 1 299 ? 5.491 -10.329 -2.392 1.00 96.25 299 GLY A CA 1
ATOM 2317 C C . GLY A 1 299 ? 4.781 -9.520 -1.314 1.00 96.25 299 GLY A C 1
ATOM 2318 O O . GLY A 1 299 ? 4.973 -8.317 -1.165 1.00 96.25 299 GLY A O 1
ATOM 2319 N N . THR A 1 300 ? 3.969 -10.213 -0.515 1.00 97.44 300 THR A N 1
ATOM 2320 C CA . THR A 1 300 ? 3.121 -9.608 0.528 1.00 97.44 300 THR A CA 1
ATOM 2321 C C . THR A 1 300 ? 3.685 -9.729 1.944 1.00 97.44 300 THR A C 1
ATOM 2323 O O . THR A 1 300 ? 3.067 -9.273 2.903 1.00 97.44 300 THR A O 1
ATOM 2326 N N . ALA A 1 301 ? 4.877 -10.306 2.116 1.00 97.19 301 ALA A N 1
ATOM 2327 C CA . ALA A 1 301 ? 5.408 -10.660 3.435 1.00 97.19 301 ALA A CA 1
ATOM 2328 C C . ALA A 1 301 ? 5.491 -9.474 4.417 1.00 97.19 301 ALA A C 1
ATOM 2330 O O . ALA A 1 301 ? 5.216 -9.637 5.609 1.00 97.19 301 ALA A O 1
ATOM 2331 N N . VAL A 1 302 ? 5.849 -8.280 3.927 1.00 98.12 302 VAL A N 1
ATOM 2332 C CA . VAL A 1 302 ? 5.892 -7.050 4.736 1.00 98.12 302 VAL A CA 1
ATOM 2333 C C . VAL A 1 302 ? 4.495 -6.687 5.230 1.00 98.12 302 VAL A C 1
ATOM 2335 O O . VAL A 1 302 ? 4.284 -6.546 6.435 1.00 98.12 302 VAL A O 1
ATOM 2338 N N . VAL A 1 303 ? 3.525 -6.590 4.318 1.00 98.12 303 VAL A N 1
ATOM 2339 C CA . VAL A 1 303 ? 2.161 -6.176 4.661 1.00 98.12 303 VAL A CA 1
ATOM 2340 C C . VAL A 1 303 ? 1.460 -7.206 5.548 1.00 98.12 303 VAL A C 1
ATOM 2342 O O . VAL A 1 303 ? 0.817 -6.823 6.524 1.00 98.12 303 VAL A O 1
ATOM 2345 N N . ASP A 1 304 ? 1.680 -8.501 5.302 1.00 98.06 304 ASP A N 1
ATOM 2346 C CA . ASP A 1 304 ? 1.141 -9.603 6.105 1.00 98.06 304 ASP A CA 1
ATOM 2347 C C . ASP A 1 304 ? 1.655 -9.555 7.543 1.00 98.06 304 ASP A C 1
ATOM 2349 O O . ASP A 1 304 ? 0.896 -9.732 8.500 1.00 98.06 304 ASP A O 1
ATOM 2353 N N . ARG A 1 305 ? 2.962 -9.328 7.718 1.00 97.94 305 ARG A N 1
ATOM 2354 C CA . ARG A 1 305 ? 3.584 -9.213 9.040 1.00 97.94 305 ARG A CA 1
ATOM 2355 C C . ARG A 1 305 ? 3.081 -7.979 9.779 1.00 97.94 305 ARG A C 1
ATOM 2357 O O . ARG A 1 305 ? 2.630 -8.113 10.916 1.00 97.94 305 ARG A O 1
ATOM 2364 N N . CYS A 1 306 ? 3.151 -6.804 9.159 1.00 98.38 306 CYS A N 1
ATOM 2365 C CA . CYS A 1 306 ? 2.834 -5.541 9.823 1.00 98.38 306 CYS A CA 1
ATOM 2366 C C . CYS A 1 306 ? 1.345 -5.421 10.161 1.00 98.38 306 CYS A C 1
ATOM 2368 O O . CYS A 1 306 ? 1.008 -4.984 11.261 1.00 98.38 306 CYS A O 1
ATOM 2370 N N . TYR A 1 307 ? 0.452 -5.869 9.273 1.00 98.25 307 TYR A N 1
ATOM 2371 C CA . TYR A 1 307 ? -0.983 -5.890 9.552 1.00 98.25 307 TYR A CA 1
ATOM 2372 C C . TYR A 1 307 ? -1.322 -6.812 10.730 1.00 98.25 307 TYR A C 1
ATOM 2374 O O . TYR A 1 307 ? -2.016 -6.397 11.660 1.00 98.25 307 TYR A O 1
ATOM 2382 N N . ARG A 1 308 ? -0.765 -8.033 10.748 1.00 96.81 308 ARG A N 1
ATOM 2383 C CA . ARG A 1 308 ? -0.951 -8.977 11.860 1.00 96.81 308 ARG A CA 1
ATOM 2384 C C . ARG A 1 308 ? -0.443 -8.401 13.181 1.00 96.81 308 ARG A C 1
ATOM 2386 O O . ARG A 1 308 ? -1.172 -8.405 14.161 1.00 96.81 308 ARG A O 1
ATOM 2393 N N . GLN A 1 309 ? 0.764 -7.833 13.191 1.00 96.31 309 GLN A N 1
ATOM 2394 C CA . GLN A 1 309 ? 1.334 -7.208 14.389 1.00 96.31 309 GLN A CA 1
ATOM 2395 C C . GLN A 1 309 ? 0.494 -6.028 14.898 1.00 96.31 309 GLN A C 1
ATOM 2397 O O . GLN A 1 309 ? 0.319 -5.885 16.108 1.00 96.31 309 GLN A O 1
ATOM 2402 N N . ALA A 1 310 ? -0.026 -5.187 13.999 1.00 96.44 310 ALA A N 1
ATOM 2403 C CA . ALA A 1 310 ? -0.912 -4.086 14.365 1.00 96.44 310 ALA A CA 1
ATOM 2404 C C . ALA A 1 310 ? -2.204 -4.606 15.013 1.00 96.44 310 ALA A C 1
ATOM 2406 O O . ALA A 1 310 ? -2.588 -4.124 16.080 1.00 96.44 310 ALA A O 1
ATOM 2407 N N . LYS A 1 311 ? -2.830 -5.629 14.414 1.00 94.94 311 LYS A N 1
ATOM 2408 C CA . LYS A 1 311 ? -4.032 -6.277 14.952 1.00 94.94 311 LYS A CA 1
ATOM 2409 C C . LYS A 1 311 ? -3.771 -6.904 16.324 1.00 94.94 311 LYS A C 1
ATOM 2411 O O . LYS A 1 311 ? -4.483 -6.595 17.273 1.00 94.94 311 LYS A O 1
ATOM 2416 N N . ASP A 1 312 ? -2.717 -7.702 16.464 1.00 93.81 312 ASP A N 1
ATOM 2417 C CA . ASP A 1 312 ? -2.399 -8.387 17.722 1.00 93.81 312 ASP A CA 1
ATOM 2418 C C . ASP A 1 312 ? -2.165 -7.390 18.869 1.00 93.81 312 ASP A C 1
ATOM 2420 O O . ASP A 1 312 ? -2.698 -7.557 19.967 1.00 93.81 312 ASP A O 1
ATOM 2424 N N . ARG A 1 313 ? -1.422 -6.303 18.614 1.00 92.94 313 ARG A N 1
ATOM 2425 C CA . ARG A 1 313 ? -1.176 -5.245 19.611 1.00 92.94 313 ARG A CA 1
ATOM 2426 C C . ARG A 1 313 ? -2.460 -4.508 20.004 1.00 92.94 313 ARG A C 1
ATOM 2428 O O . ARG A 1 313 ? -2.653 -4.190 21.180 1.00 92.94 313 ARG A O 1
ATOM 2435 N N . LEU A 1 314 ? -3.333 -4.234 19.035 1.00 91.50 314 LEU A N 1
ATOM 2436 C CA . LEU A 1 314 ? -4.627 -3.581 19.249 1.00 91.50 314 LEU A CA 1
ATOM 2437 C C . LEU A 1 314 ? -5.545 -4.432 20.143 1.00 91.50 314 LEU A C 1
ATOM 2439 O O . LEU A 1 314 ? -6.129 -3.922 21.104 1.00 91.50 314 LEU A O 1
ATOM 2443 N N . LEU A 1 315 ? -5.622 -5.737 19.873 1.00 87.19 315 LEU A N 1
ATOM 2444 C CA . LEU A 1 315 ? -6.430 -6.680 20.650 1.00 87.19 315 LEU A CA 1
ATOM 2445 C C . LEU A 1 315 ? -5.875 -6.877 22.070 1.00 87.19 315 LEU A C 1
ATOM 2447 O O . LEU A 1 315 ? -6.635 -6.839 23.037 1.00 87.19 315 LEU A O 1
ATOM 2451 N N . GLN A 1 316 ? -4.549 -6.966 22.231 1.00 85.50 316 GLN A N 1
ATOM 2452 C CA . GLN A 1 316 ? -3.906 -7.035 23.552 1.00 85.50 316 GLN A CA 1
ATOM 2453 C C . GLN A 1 316 ? -4.181 -5.790 24.410 1.00 85.50 316 GLN A C 1
ATOM 2455 O O . GLN A 1 316 ? -4.508 -5.905 25.592 1.00 85.50 316 GLN A O 1
ATOM 2460 N N . THR A 1 317 ? -4.096 -4.595 23.816 1.00 76.00 317 THR A N 1
ATOM 2461 C CA . THR A 1 317 ? -4.372 -3.324 24.516 1.00 76.00 317 THR A CA 1
ATOM 2462 C C . THR A 1 317 ? -5.838 -3.229 24.953 1.00 76.00 317 THR A C 1
ATOM 2464 O O . THR A 1 317 ? -6.148 -2.743 26.046 1.00 76.00 317 THR A O 1
ATOM 2467 N N . SER A 1 318 ? -6.746 -3.738 24.116 1.00 66.88 318 SER A N 1
ATOM 2468 C CA . SER A 1 318 ? -8.184 -3.777 24.397 1.00 66.88 318 SER A CA 1
ATOM 2469 C C . SER A 1 318 ? -8.515 -4.741 25.542 1.00 66.88 318 SER A C 1
ATOM 2471 O O . SER A 1 318 ? -9.298 -4.390 26.424 1.00 66.88 318 SER A O 1
ATOM 2473 N N . ALA A 1 319 ? -7.860 -5.908 25.589 1.00 63.72 319 ALA A N 1
ATOM 2474 C CA . ALA A 1 319 ? -8.015 -6.880 26.671 1.00 63.72 319 ALA A CA 1
ATOM 2475 C C . ALA A 1 319 ? -7.478 -6.359 28.018 1.00 63.72 319 ALA A C 1
ATOM 2477 O O . ALA A 1 319 ? -8.145 -6.504 29.042 1.00 63.72 319 ALA A O 1
ATOM 2478 N N . ALA A 1 320 ? -6.315 -5.696 28.025 1.00 59.41 320 ALA A N 1
ATOM 2479 C CA . ALA A 1 320 ? -5.736 -5.115 29.241 1.00 59.41 320 ALA A CA 1
ATOM 2480 C C . ALA A 1 320 ? -6.613 -3.997 29.838 1.00 59.41 320 ALA A C 1
ATOM 2482 O O . ALA A 1 320 ? -6.758 -3.900 31.053 1.00 59.41 320 ALA A O 1
ATOM 2483 N N . SER A 1 321 ? -7.262 -3.196 28.986 1.00 56.72 321 SER A N 1
ATOM 2484 C CA . SER A 1 321 ? -8.163 -2.111 29.407 1.00 56.72 321 SER A CA 1
ATOM 2485 C C . SER A 1 321 ? -9.513 -2.594 29.959 1.00 56.72 321 SER A C 1
ATOM 2487 O O . SER A 1 321 ? -10.283 -1.783 30.469 1.00 56.72 321 SER A O 1
ATOM 2489 N N . ALA A 1 322 ? -9.842 -3.881 29.804 1.00 50.72 322 ALA A N 1
ATOM 2490 C CA . ALA A 1 322 ? -11.077 -4.482 30.307 1.00 50.72 322 ALA A CA 1
ATOM 2491 C C . ALA A 1 322 ? -10.904 -5.167 31.677 1.00 50.72 322 ALA A C 1
ATOM 2493 O O . ALA A 1 322 ? -11.901 -5.523 32.301 1.00 50.72 322 ALA A O 1
ATOM 2494 N N . GLN A 1 323 ? -9.660 -5.367 32.133 1.00 41.88 323 GLN A N 1
ATOM 2495 C CA . GLN A 1 323 ? -9.328 -6.064 33.384 1.00 41.88 323 GLN A CA 1
ATOM 2496 C C . GLN A 1 323 ? -8.948 -5.128 34.548 1.00 41.88 323 GLN A C 1
ATOM 2498 O O . GLN A 1 323 ? -8.805 -5.613 35.669 1.00 41.88 323 GLN A O 1
ATOM 2503 N N . GLY A 1 324 ? -8.775 -3.825 34.298 1.00 35.88 324 GLY A N 1
ATOM 2504 C CA . GLY A 1 324 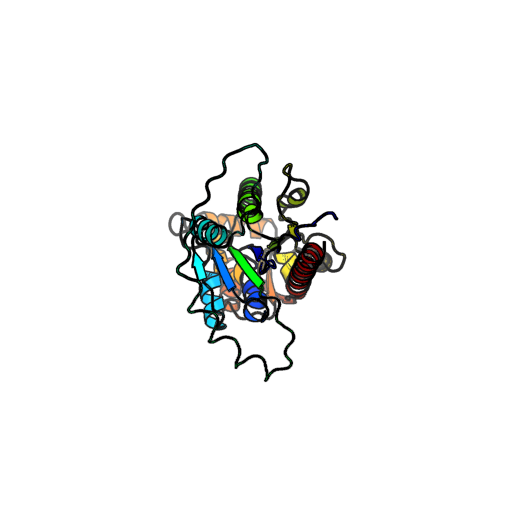? -8.456 -2.800 35.306 1.00 35.88 324 GLY A CA 1
ATOM 2505 C C . GLY A 1 324 ? -9.571 -1.780 35.468 1.00 35.88 324 GLY A C 1
ATOM 2506 O O . GLY A 1 324 ? -9.740 -1.296 36.607 1.00 35.88 324 GLY A O 1
#

Foldseek 3Di:
DDDPPPPPPPQPPPQAEEEEEAELQCLLLVLVVQLPDPLAQAEEEAQDPVRPQCPLSVVLNVVSVHDYYYYHLVVVVVVCVVVVQFDDPDDDDDDDDDDDDPDPDPPPPPPPPPPPPPDPDDPRRHHHYYYYGDDPPCLVPLVSVLVVVLVVQQSQLRGHQEYEHNWACSVVSCVCSQVPPDDRNHYYFYQAAPVRHTAHGSLCQFLRHDVSVVVCCVVQVLAPEEDDLSCLVCVCVNLVVPVPPPDPSLVVSLVVSVVSNRAAHEYECAVGCSRVCSVVSRVVVCVSNVHHYDYHYGHSNRVVVRVVVRVVVSVVVVVVVSPD

pLDDT: mean 76.98, std 23.35, range [24.53, 98.38]

Sequence (324 aa):
MVYELERLIPSRNNMPTLSIIACRMLEDELVHLLSKDGDIKELVLIDAKDGSEHMGLSGKLRSQGRSHIIMSMGRIKERLIVHGRLKTQEQLPGRNHRISAPFLRRIIDDCGCIFKKISGCKEADDLVVVVRMQRIGLHSDLEHLKGAVSENIRQLSTFSDGILVFYGKCGNSLAGLENEPGNLACPLYFLTDGMGERIDDCIATALGGNENYDRTLAEHQDVAVFMTPMWAANWRITDGSSKSAGLDKSRDMEAMLKGLKFSKVARIDTGLCFEPGFEDNVDDFAGTFDLERIELSGGTAVVDRCYRQAKDRLLQTSAASAQG

Solvent-accessible surface area (backbone atoms only — not comparable to full-atom values): 18869 Å² total; per-residue (Å²): 141,80,85,79,79,78,73,82,71,75,78,80,87,68,62,53,30,42,31,34,46,30,40,43,67,46,40,63,63,47,41,57,51,64,56,67,47,80,48,54,70,41,41,36,39,42,44,54,101,80,69,55,62,45,50,64,55,52,51,52,27,49,76,64,72,37,79,69,45,79,43,38,69,66,58,50,50,51,55,34,47,80,70,71,47,58,63,80,90,73,92,81,85,88,80,93,76,88,82,87,77,97,77,86,79,82,80,70,77,81,76,68,79,79,72,81,82,78,70,99,62,79,83,67,66,52,26,32,37,38,37,38,57,40,67,76,65,40,81,82,39,49,67,59,37,36,53,54,52,53,50,49,50,61,62,50,27,42,57,22,59,25,35,37,38,50,48,33,22,56,91,57,49,51,65,54,68,90,70,53,94,64,90,67,72,32,58,78,36,60,39,30,29,93,85,66,48,72,22,51,26,66,63,22,37,36,41,49,14,49,71,49,32,55,49,47,53,71,76,42,73,38,44,71,46,81,31,42,51,53,42,30,76,35,47,59,59,72,69,60,54,53,94,84,66,78,67,63,56,68,53,50,52,47,51,49,36,62,73,70,59,38,47,25,34,33,43,44,46,46,87,74,76,85,53,88,56,27,67,62,34,46,52,52,52,24,65,73,65,74,30,46,80,45,84,40,79,34,27,55,64,29,60,57,50,32,52,48,51,46,51,54,54,45,52,51,54,54,55,58,69,72,76,113

Nearest PDB structures (foldseek):
  7otq-assembly1_K  TM=1.785E-01  e=1.212E-01  Homo sapiens
  8v6v-assembly1_X  TM=1.874E-01  e=6.943E-01  Homo sapiens